Protein AF-A0A7S2PI61-F1 (afdb_monomer_lite)

Structure (mmCIF, N/CA/C/O backbone):
data_AF-A0A7S2PI61-F1
#
_entry.id   AF-A0A7S2PI61-F1
#
loop_
_atom_site.group_PDB
_atom_site.id
_atom_site.type_symbol
_atom_site.label_atom_id
_atom_site.label_alt_id
_atom_site.label_comp_id
_atom_site.label_asym_id
_atom_site.label_entity_id
_atom_site.label_seq_id
_atom_site.pdbx_PDB_ins_code
_atom_site.Cartn_x
_atom_site.Cartn_y
_atom_site.Cartn_z
_atom_site.occupancy
_atom_site.B_iso_or_equiv
_atom_site.auth_seq_id
_atom_site.auth_comp_id
_atom_site.auth_asym_id
_atom_site.auth_atom_id
_atom_site.pdbx_PDB_model_num
ATOM 1 N N . MET A 1 1 ? -7.610 -1.926 -25.082 1.00 48.72 1 MET A N 1
ATOM 2 C CA . MET A 1 1 ? -6.868 -2.824 -24.173 1.00 48.72 1 MET A CA 1
ATOM 3 C C . MET A 1 1 ? -7.605 -2.770 -22.851 1.00 48.72 1 MET A C 1
ATOM 5 O O . MET A 1 1 ? -7.689 -1.682 -22.298 1.00 48.72 1 MET A O 1
ATOM 9 N N . LEU A 1 2 ? -8.251 -3.859 -22.432 1.00 56.34 2 LEU A N 1
ATOM 10 C CA . LEU A 1 2 ? -8.888 -3.899 -21.113 1.00 56.34 2 LEU A CA 1
ATOM 11 C C . LEU A 1 2 ? -7.799 -3.910 -20.030 1.00 56.34 2 LEU A C 1
ATOM 13 O O . LEU A 1 2 ? -6.744 -4.512 -20.266 1.00 56.34 2 LEU A O 1
ATOM 17 N N . PRO A 1 3 ? -8.018 -3.235 -18.890 1.00 67.94 3 PRO A N 1
ATOM 18 C CA . PRO A 1 3 ? -7.095 -3.302 -17.770 1.00 67.94 3 PRO A CA 1
ATOM 19 C C . PRO A 1 3 ? -6.968 -4.755 -17.274 1.00 67.94 3 PRO A C 1
ATOM 21 O O . PRO A 1 3 ? -7.904 -5.547 -17.405 1.00 67.94 3 PRO A O 1
ATOM 24 N N . PRO A 1 4 ? -5.791 -5.150 -16.767 1.00 75.44 4 PRO A N 1
ATOM 25 C CA . PRO A 1 4 ? -5.582 -6.496 -16.255 1.00 75.44 4 PRO A CA 1
ATOM 26 C C . PRO A 1 4 ? -6.389 -6.720 -14.967 1.00 75.44 4 PRO A C 1
ATOM 28 O O . PRO A 1 4 ? -6.463 -5.835 -14.126 1.00 75.44 4 PRO A O 1
ATOM 31 N N . GLN A 1 5 ? -6.928 -7.929 -14.785 1.00 76.50 5 GLN A N 1
ATOM 32 C CA . GLN A 1 5 ? -7.888 -8.276 -13.716 1.00 76.50 5 GLN A CA 1
ATOM 33 C C . GLN A 1 5 ? -7.427 -7.938 -12.287 1.00 76.50 5 GLN A C 1
ATOM 35 O O . GLN A 1 5 ? -8.240 -7.664 -11.413 1.00 76.50 5 GLN A O 1
ATOM 40 N N . TRP A 1 6 ? -6.116 -7.926 -12.031 1.00 82.44 6 TRP A N 1
ATOM 41 C CA . TRP A 1 6 ? -5.585 -7.547 -10.721 1.00 82.44 6 TRP A CA 1
ATOM 42 C C . TRP A 1 6 ? -5.811 -6.056 -10.399 1.00 82.44 6 TRP A C 1
ATOM 44 O O . TRP A 1 6 ? -5.854 -5.701 -9.223 1.00 82.44 6 TRP A O 1
ATOM 54 N N . VAL A 1 7 ? -5.937 -5.191 -11.415 1.00 85.44 7 VAL A N 1
ATOM 55 C CA . VAL A 1 7 ? -6.225 -3.755 -11.252 1.00 85.44 7 VAL A CA 1
ATOM 56 C C . VAL A 1 7 ? -7.635 -3.574 -10.713 1.00 85.44 7 VAL A C 1
ATOM 58 O O . VAL A 1 7 ? -7.810 -2.818 -9.765 1.00 85.44 7 VAL A O 1
ATOM 61 N N . ASP A 1 8 ? -8.599 -4.342 -11.222 1.00 87.12 8 ASP A N 1
ATOM 62 C CA . ASP A 1 8 ? -9.977 -4.315 -10.728 1.00 87.12 8 ASP A CA 1
ATOM 63 C C . ASP A 1 8 ? -10.033 -4.727 -9.245 1.00 87.12 8 ASP A C 1
ATOM 65 O O . ASP A 1 8 ? -10.643 -4.040 -8.427 1.00 87.12 8 ASP A O 1
ATOM 69 N N . CYS A 1 9 ? -9.307 -5.784 -8.856 1.00 86.25 9 CYS A N 1
ATOM 70 C CA . CYS A 1 9 ? -9.174 -6.182 -7.447 1.00 86.25 9 CYS A CA 1
ATOM 71 C C . CYS A 1 9 ? -8.483 -5.108 -6.589 1.00 86.25 9 CYS A C 1
ATOM 73 O O . CYS A 1 9 ? -8.835 -4.914 -5.425 1.00 86.25 9 CYS A O 1
ATOM 75 N N . ALA A 1 10 ? -7.484 -4.411 -7.140 1.00 87.81 10 ALA A N 1
ATOM 76 C CA . ALA A 1 10 ? -6.794 -3.333 -6.441 1.00 87.81 10 ALA A CA 1
ATOM 77 C C . ALA A 1 10 ? -7.699 -2.108 -6.241 1.00 87.81 10 ALA A C 1
ATOM 79 O O . ALA A 1 10 ? -7.620 -1.464 -5.196 1.00 87.81 10 ALA A O 1
ATOM 80 N N . ASP A 1 11 ? -8.558 -1.789 -7.207 1.00 90.62 11 ASP A N 1
ATOM 81 C CA . ASP A 1 11 ? -9.522 -0.696 -7.095 1.00 90.62 11 ASP A CA 1
ATOM 82 C C . ASP A 1 11 ? -10.658 -1.040 -6.122 1.00 90.62 11 ASP A C 1
ATOM 84 O O . ASP A 1 11 ? -10.978 -0.213 -5.268 1.00 90.62 11 ASP A O 1
ATOM 88 N N . GLN A 1 12 ? -11.150 -2.284 -6.124 1.00 91.62 12 GLN A N 1
ATOM 89 C CA . GLN A 1 12 ? -12.066 -2.786 -5.089 1.00 91.62 12 GLN A CA 1
ATOM 90 C C . GLN A 1 12 ? -11.447 -2.693 -3.686 1.00 91.62 12 GLN A C 1
ATOM 92 O O . GLN A 1 12 ? -12.082 -2.217 -2.749 1.00 91.62 12 GLN A O 1
ATOM 97 N N . ALA A 1 13 ? -10.176 -3.074 -3.524 1.00 91.19 13 ALA A N 1
ATOM 98 C CA . ALA A 1 13 ? -9.485 -2.930 -2.243 1.00 91.19 13 ALA A CA 1
ATOM 99 C C . ALA A 1 13 ? -9.393 -1.459 -1.790 1.00 91.19 13 ALA A C 1
ATOM 101 O O . ALA A 1 13 ? -9.557 -1.173 -0.606 1.00 91.19 13 ALA A O 1
ATOM 102 N N . LYS A 1 14 ? -9.172 -0.504 -2.706 1.00 92.94 14 LYS A N 1
ATOM 103 C CA . LYS A 1 1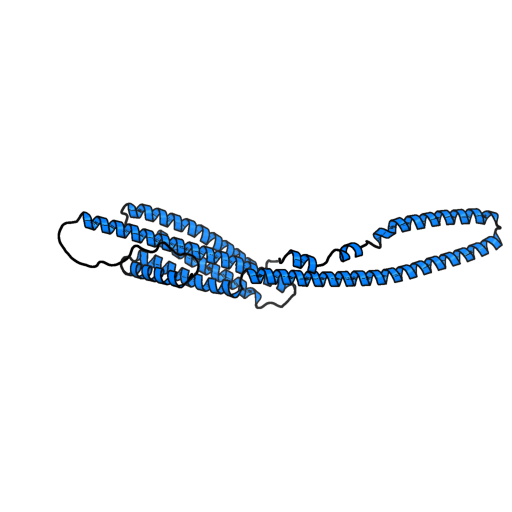4 ? -9.189 0.935 -2.370 1.00 92.94 14 LYS A CA 1
ATOM 104 C C . LYS A 1 14 ? -10.569 1.408 -1.924 1.00 92.94 14 LYS A C 1
ATOM 106 O O . LYS A 1 14 ? -10.646 2.243 -1.022 1.00 92.94 14 LYS A O 1
ATOM 111 N N . GLU A 1 15 ? -11.628 0.904 -2.548 1.00 95.00 15 GLU A N 1
ATOM 112 C CA . GLU A 1 15 ? -13.006 1.195 -2.155 1.00 95.00 15 GLU A CA 1
ATOM 113 C C . GLU A 1 15 ? -13.279 0.677 -0.737 1.00 95.00 15 GLU A C 1
ATOM 115 O O . GLU A 1 15 ? -13.626 1.467 0.138 1.00 95.00 15 GLU A O 1
ATOM 120 N N . HIS A 1 16 ? -12.934 -0.581 -0.447 1.00 93.69 16 HIS A N 1
ATOM 121 C CA . HIS A 1 16 ? -13.046 -1.136 0.905 1.00 93.69 16 HIS A CA 1
ATOM 122 C C . HIS A 1 16 ? -12.230 -0.353 1.947 1.00 93.69 16 HIS A C 1
ATOM 124 O O . HIS A 1 16 ? -12.721 -0.100 3.045 1.00 93.69 16 HIS A O 1
ATOM 130 N N . LEU A 1 17 ? -11.007 0.087 1.621 1.00 93.75 17 LEU A N 1
ATOM 131 C CA . LEU A 1 17 ? -10.201 0.941 2.509 1.00 93.75 17 LEU A CA 1
ATOM 132 C C . LEU A 1 17 ? -10.882 2.280 2.816 1.00 93.75 17 LEU A C 1
ATOM 134 O O . LEU A 1 17 ? -10.741 2.809 3.923 1.00 93.75 17 LEU A O 1
ATOM 138 N N . LYS A 1 18 ? -11.588 2.854 1.838 1.00 95.50 18 LYS A N 1
ATOM 139 C CA . LYS A 1 18 ? -12.368 4.076 2.035 1.00 95.50 18 LYS A CA 1
ATOM 140 C C . LYS A 1 18 ? -13.556 3.805 2.956 1.00 95.50 18 LYS A C 1
ATOM 142 O O . LYS A 1 18 ? -13.713 4.532 3.932 1.00 95.50 18 LYS A O 1
ATOM 147 N N . ASP A 1 19 ? -14.295 2.727 2.720 1.00 95.38 19 ASP A N 1
ATOM 148 C CA . ASP A 1 19 ? -15.434 2.345 3.558 1.00 95.38 19 ASP A CA 1
ATOM 149 C C . ASP A 1 19 ? -15.014 2.069 5.007 1.00 95.38 19 ASP A C 1
ATOM 151 O O . ASP A 1 19 ? -15.666 2.536 5.936 1.00 95.38 19 ASP A O 1
ATOM 155 N N . ILE A 1 20 ? -13.886 1.379 5.227 1.00 94.62 20 ILE A N 1
ATOM 156 C CA . ILE A 1 20 ? -13.332 1.142 6.572 1.00 94.62 20 ILE A CA 1
ATOM 157 C C . ILE A 1 20 ? -13.027 2.474 7.266 1.00 94.62 20 ILE A C 1
ATOM 159 O O . ILE A 1 20 ? -13.315 2.633 8.452 1.00 94.62 20 ILE A O 1
ATOM 163 N N . ARG A 1 21 ? -12.460 3.450 6.545 1.00 95.44 21 ARG A N 1
ATOM 164 C CA . ARG A 1 21 ? -12.183 4.785 7.096 1.00 95.44 21 ARG A CA 1
ATOM 165 C C . ARG A 1 21 ? -13.474 5.505 7.490 1.00 95.44 21 ARG A C 1
ATOM 167 O O . ARG A 1 21 ? -13.523 6.111 8.561 1.00 95.44 21 ARG A O 1
ATOM 174 N N . ASP A 1 22 ? -14.504 5.419 6.656 1.00 95.69 22 ASP A N 1
ATOM 175 C CA . ASP A 1 22 ? -15.798 6.048 6.918 1.00 95.69 22 ASP A CA 1
ATOM 176 C C . ASP A 1 22 ? -16.518 5.370 8.098 1.00 95.69 22 ASP A C 1
ATOM 178 O O . ASP A 1 22 ? -17.039 6.059 8.979 1.00 95.69 22 ASP A O 1
ATOM 182 N N . LEU A 1 23 ? -16.467 4.038 8.188 1.00 94.25 23 LEU A N 1
ATOM 183 C CA . LEU A 1 23 ? -16.981 3.268 9.325 1.00 94.25 23 LEU A CA 1
ATOM 184 C C . LEU A 1 23 ? -16.219 3.572 10.621 1.00 94.25 23 LEU A C 1
ATOM 186 O O . LEU A 1 23 ? -16.846 3.719 11.665 1.00 94.25 23 LEU A O 1
ATOM 190 N N . LEU A 1 24 ? -14.896 3.756 10.581 1.00 93.75 24 LEU A N 1
ATOM 191 C CA . LEU A 1 24 ? -14.107 4.168 11.752 1.00 93.75 24 LEU A CA 1
ATOM 192 C C . LEU A 1 24 ? -14.509 5.551 12.273 1.00 93.75 24 LEU A C 1
ATOM 194 O O . LEU A 1 24 ? -14.594 5.776 13.485 1.00 93.75 24 LEU A O 1
ATOM 198 N N . ALA A 1 25 ? -14.793 6.484 11.365 1.00 94.25 25 ALA A N 1
ATOM 199 C CA . ALA A 1 25 ? -15.309 7.797 11.732 1.00 94.25 25 ALA A CA 1
ATOM 200 C C . ALA A 1 25 ? -16.725 7.716 12.333 1.00 94.25 25 ALA A C 1
ATOM 202 O O . ALA A 1 25 ? -17.091 8.551 13.162 1.00 94.25 25 ALA A O 1
ATOM 203 N N . GLN A 1 26 ? -17.532 6.729 11.936 1.00 93.44 26 GLN A N 1
ATOM 204 C CA . GLN A 1 26 ? -18.843 6.471 12.539 1.00 93.44 26 GLN A CA 1
ATOM 205 C C . GLN A 1 26 ? -18.711 5.794 13.908 1.00 93.44 26 GLN A C 1
ATOM 207 O O . GLN A 1 26 ? -19.364 6.230 14.855 1.00 93.44 26 GLN A O 1
ATOM 212 N N . LEU A 1 27 ? -17.814 4.811 14.041 1.00 91.06 27 LEU A N 1
ATOM 213 C CA . LEU A 1 27 ? -17.533 4.099 15.288 1.00 91.06 27 LEU A CA 1
ATOM 214 C C . LEU A 1 27 ? -17.103 5.069 16.389 1.00 91.06 27 LEU A C 1
ATOM 216 O O . LEU A 1 27 ? -17.689 5.074 17.466 1.00 91.06 27 LEU A O 1
ATOM 220 N N . THR A 1 28 ? -16.132 5.936 16.100 1.00 91.25 28 THR A N 1
ATOM 221 C CA . THR A 1 28 ? -15.636 6.937 17.062 1.00 91.25 28 THR A CA 1
ATOM 222 C C . THR A 1 28 ? -16.744 7.889 17.525 1.00 91.25 28 THR A C 1
ATOM 224 O O . THR A 1 28 ? -16.862 8.171 18.718 1.00 91.25 28 THR A O 1
ATOM 227 N N . LYS A 1 29 ? -17.621 8.337 16.614 1.00 91.31 29 LYS A N 1
ATOM 228 C CA . LYS A 1 29 ? -18.787 9.173 16.957 1.00 91.31 29 LYS A CA 1
ATOM 229 C C . LYS A 1 29 ? -19.814 8.424 17.808 1.00 91.31 29 LYS A C 1
ATOM 231 O O . LYS A 1 29 ? -20.351 9.007 18.751 1.00 91.31 29 LYS A O 1
ATOM 236 N N . ALA A 1 30 ? -20.099 7.164 17.481 1.00 88.12 30 ALA A N 1
ATOM 237 C CA . ALA A 1 30 ? -21.023 6.323 18.238 1.00 88.12 30 ALA A CA 1
ATOM 238 C C . ALA A 1 30 ? -20.486 6.056 19.655 1.00 88.12 30 ALA A C 1
ATOM 240 O O . ALA A 1 30 ? -21.203 6.278 20.631 1.00 88.12 30 ALA A O 1
ATOM 241 N N . GLN A 1 31 ? -19.201 5.707 19.774 1.00 88.56 31 GLN A N 1
ATOM 242 C CA . GLN A 1 31 ? -18.493 5.521 21.044 1.00 88.56 31 GLN A CA 1
ATOM 243 C C . GLN A 1 31 ? -18.538 6.786 21.911 1.00 88.56 31 GLN A C 1
ATOM 245 O O . GLN A 1 31 ? -18.952 6.719 23.064 1.00 88.56 31 GLN A O 1
ATOM 250 N N . GLN A 1 32 ? -18.207 7.961 21.362 1.00 87.75 32 GLN A N 1
ATOM 251 C CA . GLN A 1 32 ? -18.281 9.229 22.103 1.00 87.75 32 GLN A CA 1
ATOM 252 C C . GLN A 1 32 ? -19.701 9.551 22.578 1.00 87.75 32 GLN A C 1
ATOM 254 O O . GLN A 1 32 ? -19.904 9.912 23.736 1.00 87.75 32 GLN A O 1
ATOM 259 N N . ARG A 1 33 ? -20.703 9.391 21.705 1.00 86.19 33 ARG A N 1
ATOM 260 C CA . ARG A 1 33 ? -22.111 9.612 22.064 1.00 86.19 33 ARG A CA 1
ATOM 261 C C . ARG A 1 33 ? -22.550 8.686 23.200 1.00 86.19 33 ARG A C 1
ATOM 263 O O . ARG A 1 33 ? -23.295 9.115 24.080 1.00 86.19 33 ARG A O 1
ATOM 270 N N . ARG A 1 34 ? -22.080 7.438 23.191 1.00 78.69 34 ARG A N 1
ATOM 271 C CA . ARG A 1 34 ? -22.353 6.450 24.238 1.00 78.69 34 ARG A CA 1
ATOM 272 C C . ARG A 1 34 ? -21.662 6.791 25.547 1.00 78.69 34 ARG A C 1
ATOM 274 O O . ARG A 1 34 ? -22.343 6.809 26.563 1.00 78.69 34 ARG A O 1
ATOM 281 N N . LEU A 1 35 ? -20.384 7.165 25.525 1.00 82.75 35 LEU A N 1
ATOM 282 C CA . LEU A 1 35 ? -19.661 7.607 26.723 1.00 82.75 35 LEU A CA 1
ATOM 283 C C . LEU A 1 35 ? -20.333 8.812 27.400 1.00 82.75 35 LEU A C 1
ATOM 285 O O . LEU A 1 35 ? -20.358 8.884 28.625 1.00 82.75 35 LEU A O 1
ATOM 289 N N . LEU A 1 36 ? -20.916 9.736 26.626 1.00 81.75 36 LEU A N 1
ATOM 290 C CA . LEU A 1 36 ? -21.676 10.870 27.170 1.00 81.75 36 LEU A CA 1
ATOM 291 C C . LEU A 1 36 ? -23.025 10.450 27.777 1.00 81.75 36 LEU A C 1
ATOM 293 O O . LEU A 1 36 ? -23.460 11.030 28.768 1.00 81.75 36 LEU A O 1
ATOM 297 N N . ARG A 1 37 ? -23.698 9.450 27.193 1.00 74.62 37 ARG A N 1
ATOM 298 C CA . ARG A 1 37 ? -24.990 8.941 27.683 1.00 74.62 37 ARG A CA 1
ATOM 299 C C . ARG A 1 37 ? -24.841 7.989 28.875 1.00 74.62 37 ARG A C 1
ATOM 301 O O . ARG A 1 37 ? -25.702 8.000 29.750 1.00 74.62 37 ARG A O 1
ATOM 308 N N . GLY A 1 38 ? -23.764 7.207 28.927 1.00 66.06 38 GLY A N 1
ATOM 309 C CA . GLY A 1 38 ? -23.418 6.343 30.059 1.00 66.06 38 GLY A CA 1
ATOM 310 C C . GLY A 1 38 ? -23.201 7.150 31.339 1.00 66.06 38 GLY A C 1
ATOM 311 O O . GLY A 1 38 ? -23.735 6.794 32.385 1.00 66.06 38 GLY A O 1
ATOM 312 N N . ALA A 1 39 ? -22.568 8.323 31.229 1.00 61.25 39 ALA A N 1
ATOM 313 C CA . ALA A 1 39 ? -22.461 9.287 32.326 1.00 61.25 39 ALA A CA 1
ATOM 314 C C . ALA A 1 39 ? -23.821 9.831 32.820 1.00 61.25 39 ALA A C 1
ATOM 316 O O . ALA A 1 39 ? -23.912 10.324 33.939 1.00 61.25 39 ALA A O 1
ATOM 317 N N . ALA A 1 40 ? -24.881 9.738 32.008 1.00 57.97 40 ALA A N 1
ATOM 318 C CA . ALA A 1 40 ? -26.234 10.187 32.340 1.00 57.97 40 ALA A CA 1
ATOM 319 C C . ALA A 1 40 ? -27.158 9.054 32.848 1.00 57.97 40 ALA A C 1
ATOM 321 O O . ALA A 1 40 ? -28.368 9.255 32.940 1.00 57.97 40 ALA A O 1
ATOM 322 N N . GLY A 1 41 ? -26.614 7.868 33.159 1.00 55.47 41 GLY A N 1
ATOM 323 C CA . GLY A 1 41 ? -27.349 6.765 33.800 1.00 55.47 41 GLY A CA 1
ATOM 324 C C . GLY A 1 41 ? -28.174 5.875 32.860 1.00 55.47 41 GLY A C 1
ATOM 325 O O . GLY A 1 41 ? -29.047 5.142 33.316 1.00 55.47 41 GLY A O 1
ATOM 326 N N . GLY A 1 42 ? -27.941 5.932 31.544 1.00 55.84 42 GLY A N 1
ATOM 327 C CA . GLY A 1 42 ? -28.654 5.096 30.573 1.00 55.84 42 GLY A CA 1
ATOM 328 C C . GLY A 1 42 ? -27.951 3.767 30.280 1.00 55.84 42 GLY A C 1
ATOM 329 O O . GLY A 1 42 ? -27.058 3.746 29.438 1.00 55.84 42 GLY A O 1
ATOM 330 N N . ASP A 1 43 ? -28.418 2.670 30.880 1.00 56.56 43 ASP A N 1
ATOM 331 C CA . ASP A 1 43 ? -27.956 1.279 30.666 1.00 56.56 43 ASP A CA 1
ATOM 332 C C . ASP A 1 43 ? -28.545 0.664 29.372 1.00 56.56 43 ASP A C 1
ATOM 334 O O . ASP A 1 43 ? -29.173 -0.391 29.371 1.00 56.56 43 ASP A O 1
ATOM 338 N N . ALA A 1 44 ? -28.473 1.397 28.255 1.00 60.44 44 ALA A N 1
ATOM 339 C CA . ALA A 1 44 ? -28.988 0.922 26.968 1.00 60.44 44 ALA A CA 1
ATOM 340 C C . ALA A 1 44 ? -27.903 0.142 26.211 1.00 60.44 44 ALA A C 1
ATOM 342 O O . ALA A 1 44 ? -26.786 0.652 26.123 1.00 60.44 44 ALA A O 1
ATOM 343 N N . PRO A 1 45 ? -28.240 -0.972 25.537 1.00 62.53 45 PRO A N 1
ATOM 344 C CA . PRO A 1 45 ? -27.243 -1.884 24.993 1.00 62.53 45 PRO A CA 1
ATOM 345 C C . PRO A 1 45 ? -26.380 -1.256 23.894 1.00 62.53 45 PRO A C 1
ATOM 347 O O . PRO A 1 45 ? -26.872 -0.454 23.079 1.00 62.53 45 PRO A O 1
ATOM 350 N N . ASP A 1 46 ? -25.111 -1.653 23.839 1.00 71.94 46 ASP A N 1
ATOM 351 C CA . ASP A 1 46 ? -24.080 -1.219 22.881 1.00 71.94 46 ASP A CA 1
ATOM 352 C C . ASP A 1 46 ? -24.269 -1.745 21.439 1.00 71.94 46 ASP A C 1
ATOM 354 O O . ASP A 1 46 ? -23.350 -1.696 20.621 1.00 71.94 46 ASP A O 1
ATOM 358 N N . GLN A 1 47 ? -25.488 -2.152 21.066 1.00 78.62 47 GLN A N 1
ATOM 359 C CA . GLN A 1 47 ? -25.820 -2.736 19.754 1.00 78.62 47 GLN A CA 1
ATOM 360 C C . GLN A 1 47 ? -25.335 -1.913 18.547 1.00 78.62 47 GLN A C 1
ATOM 362 O O . GLN A 1 47 ? -24.954 -2.476 17.528 1.00 78.62 47 GLN A O 1
ATOM 367 N N . GLU A 1 48 ? -25.338 -0.579 18.636 1.00 83.94 48 GLU A N 1
ATOM 368 C CA . GLU A 1 48 ? -24.855 0.290 17.549 1.00 83.94 48 GLU A CA 1
ATOM 369 C C . GLU A 1 48 ? -23.325 0.218 17.392 1.00 83.94 48 GLU A C 1
ATOM 371 O O . GLU A 1 48 ? -22.816 0.129 16.275 1.00 83.94 48 GLU A O 1
ATOM 376 N N . VAL A 1 49 ? -22.587 0.227 18.507 1.00 85.19 49 VAL A N 1
ATOM 377 C CA . VAL A 1 49 ? -21.118 0.128 18.513 1.00 85.19 49 VAL A CA 1
ATOM 378 C C . VAL A 1 49 ? -20.690 -1.271 18.075 1.00 85.19 49 VAL A C 1
ATOM 380 O O . VAL A 1 49 ? -19.739 -1.405 17.299 1.00 85.19 49 VAL A O 1
ATOM 383 N N . GLU A 1 50 ? -21.420 -2.298 18.511 1.00 84.88 50 GLU A N 1
ATOM 384 C CA . GLU A 1 50 ? -21.224 -3.685 18.092 1.00 84.88 50 GLU A CA 1
ATOM 385 C C . GLU A 1 50 ? -21.463 -3.853 16.585 1.00 84.88 50 GLU A C 1
ATOM 387 O O . GLU A 1 50 ? -20.592 -4.365 15.882 1.00 84.88 50 GLU A O 1
ATOM 392 N N . ALA A 1 51 ? -22.588 -3.355 16.061 1.00 88.62 51 ALA A N 1
ATOM 393 C CA . ALA A 1 51 ? -22.926 -3.472 14.644 1.00 88.62 51 ALA A CA 1
ATOM 394 C C . ALA A 1 51 ? -21.876 -2.807 13.739 1.00 88.62 51 ALA A C 1
ATOM 396 O O . ALA A 1 51 ? -21.455 -3.397 12.740 1.00 88.62 51 ALA A O 1
ATOM 397 N N . ILE A 1 52 ? -21.407 -1.605 14.098 1.00 90.25 52 ILE A N 1
ATOM 398 C CA . ILE A 1 52 ? -20.355 -0.911 13.340 1.00 90.25 52 ILE A CA 1
ATOM 399 C C . ILE A 1 52 ? -19.021 -1.664 13.455 1.00 90.25 52 ILE A C 1
ATOM 401 O O . ILE A 1 52 ? -18.312 -1.806 12.459 1.00 90.25 52 ILE A O 1
ATOM 405 N N . SER A 1 53 ? -18.683 -2.185 14.637 1.00 88.94 53 SER A N 1
ATOM 406 C CA . SER A 1 53 ? -17.454 -2.965 14.849 1.00 88.94 53 SER A CA 1
ATOM 407 C C . SER A 1 53 ? -17.440 -4.255 14.020 1.00 88.94 53 SER A C 1
ATOM 409 O O . SER A 1 53 ? -16.455 -4.537 13.336 1.00 88.94 53 SER A O 1
ATOM 411 N N . ALA A 1 54 ? -18.552 -4.993 13.991 1.00 89.19 54 ALA A N 1
ATOM 412 C CA . ALA A 1 54 ? -18.707 -6.192 13.170 1.00 89.19 54 ALA A CA 1
ATOM 413 C C . ALA A 1 54 ? -18.634 -5.878 11.663 1.00 89.19 54 ALA A C 1
ATOM 415 O O . ALA A 1 54 ? -18.013 -6.622 10.893 1.00 89.19 54 ALA A O 1
ATOM 416 N N . ALA A 1 55 ? -19.211 -4.749 11.235 1.00 91.81 55 ALA A N 1
ATOM 417 C CA . ALA A 1 55 ? -19.101 -4.274 9.857 1.00 91.81 55 ALA A CA 1
ATOM 418 C C . ALA A 1 55 ? -17.644 -3.952 9.478 1.00 91.81 55 ALA A C 1
ATOM 420 O O . ALA A 1 55 ? -17.192 -4.354 8.405 1.00 91.81 55 ALA A O 1
ATOM 421 N N . ILE A 1 56 ? -16.884 -3.301 10.369 1.00 91.75 56 ILE A N 1
ATOM 422 C CA . ILE A 1 56 ? -15.452 -3.029 10.168 1.00 91.75 56 ILE A CA 1
ATOM 423 C C . ILE A 1 56 ? -14.668 -4.337 10.019 1.00 91.75 56 ILE A C 1
ATOM 425 O O . ILE A 1 56 ? -13.906 -4.466 9.060 1.00 91.75 56 ILE A O 1
ATOM 429 N N . ASN A 1 57 ? -14.873 -5.323 10.900 1.00 90.19 57 ASN A N 1
ATOM 430 C CA . ASN A 1 57 ? -14.178 -6.615 10.814 1.00 90.19 57 ASN A CA 1
ATOM 431 C C . ASN A 1 57 ? -14.464 -7.322 9.486 1.00 90.19 57 ASN A C 1
ATOM 433 O O . ASN A 1 57 ? -13.542 -7.796 8.820 1.00 90.19 57 ASN A O 1
ATOM 437 N N . THR A 1 58 ? -15.729 -7.328 9.062 1.00 92.19 58 THR A N 1
ATOM 438 C CA . THR A 1 58 ? -16.141 -7.915 7.781 1.00 92.19 58 THR A CA 1
ATOM 439 C C . THR A 1 58 ? -15.455 -7.211 6.608 1.00 92.19 58 THR A C 1
ATOM 441 O O . THR A 1 58 ? -14.866 -7.872 5.752 1.00 92.19 58 THR A O 1
ATOM 444 N N . GLN A 1 59 ? -15.449 -5.876 6.597 1.00 92.94 59 GLN A N 1
ATOM 445 C CA . GLN A 1 59 ? -14.843 -5.095 5.517 1.00 92.94 59 GLN A CA 1
ATOM 446 C C . GLN A 1 59 ? -13.319 -5.257 5.467 1.00 92.94 59 GLN A C 1
ATOM 448 O O . GLN A 1 59 ? -12.741 -5.343 4.382 1.00 92.94 59 GLN A O 1
ATOM 453 N N . ILE A 1 60 ? -12.661 -5.365 6.625 1.00 90.44 60 ILE A N 1
ATOM 454 C CA . ILE A 1 60 ? -11.228 -5.659 6.712 1.00 90.44 60 ILE A CA 1
ATOM 455 C C . ILE A 1 60 ? -10.930 -7.035 6.099 1.00 90.44 60 ILE A C 1
ATOM 457 O O . ILE A 1 60 ? -9.999 -7.133 5.300 1.00 90.44 60 ILE A O 1
ATOM 461 N N . ARG A 1 61 ? -11.723 -8.073 6.404 1.00 91.19 61 ARG A N 1
ATOM 462 C CA . ARG A 1 61 ? -11.541 -9.421 5.828 1.00 91.19 61 ARG A CA 1
ATOM 463 C C . ARG A 1 61 ? -11.737 -9.447 4.314 1.00 91.19 61 ARG A C 1
ATOM 465 O O . ARG A 1 61 ? -10.951 -10.071 3.605 1.00 91.19 61 ARG A O 1
ATOM 472 N N . VAL A 1 62 ? -12.754 -8.758 3.800 1.00 91.94 62 VAL A N 1
ATOM 473 C CA . VAL A 1 62 ? -12.980 -8.656 2.347 1.00 91.94 62 VAL A CA 1
ATOM 474 C C . VAL A 1 62 ? -11.818 -7.914 1.678 1.00 91.94 62 VAL A C 1
ATOM 476 O O . VAL A 1 62 ? -11.272 -8.385 0.681 1.00 91.94 62 VAL A O 1
ATOM 479 N N . CYS A 1 63 ? -11.365 -6.802 2.265 1.00 91.19 63 CYS A N 1
ATOM 480 C CA . CYS A 1 63 ? -10.209 -6.064 1.762 1.00 91.19 63 CYS A CA 1
ATOM 481 C C . CYS A 1 63 ? -8.936 -6.926 1.752 1.00 91.19 63 CYS A C 1
ATOM 483 O O . CYS A 1 63 ? -8.175 -6.896 0.784 1.00 91.19 63 CYS A O 1
ATOM 485 N N . GLU A 1 64 ? -8.705 -7.706 2.807 1.00 88.50 64 GLU A N 1
ATOM 486 C CA . GLU A 1 64 ? -7.588 -8.644 2.911 1.00 88.50 64 GLU A CA 1
ATOM 487 C C . GLU A 1 64 ? -7.627 -9.693 1.787 1.00 88.50 64 GLU A C 1
ATOM 489 O O . GLU A 1 64 ? -6.617 -9.914 1.112 1.00 88.50 64 GLU A O 1
ATOM 494 N N . GLN A 1 65 ? -8.796 -10.286 1.525 1.00 88.50 65 GLN A N 1
ATOM 495 C CA . GLN A 1 65 ? -8.986 -11.246 0.435 1.00 88.50 65 GLN A CA 1
ATOM 496 C C . GLN A 1 65 ? -8.688 -10.625 -0.933 1.00 88.50 65 GLN A C 1
ATOM 498 O O . GLN A 1 65 ? -7.969 -11.233 -1.729 1.00 88.50 65 GLN A O 1
ATOM 503 N N . CYS A 1 66 ? -9.158 -9.403 -1.199 1.00 86.94 66 CYS A N 1
ATOM 504 C CA . CYS A 1 66 ? -8.851 -8.685 -2.439 1.00 86.94 66 CYS A CA 1
ATOM 505 C C . CYS A 1 66 ? -7.337 -8.451 -2.596 1.00 86.94 66 CYS A C 1
ATOM 507 O O . CYS A 1 66 ? -6.775 -8.703 -3.664 1.00 86.94 66 CYS A O 1
ATOM 509 N N . ILE A 1 67 ? -6.640 -8.049 -1.526 1.00 85.94 67 ILE A N 1
ATOM 510 C CA . ILE A 1 67 ? -5.180 -7.854 -1.542 1.00 85.94 67 ILE 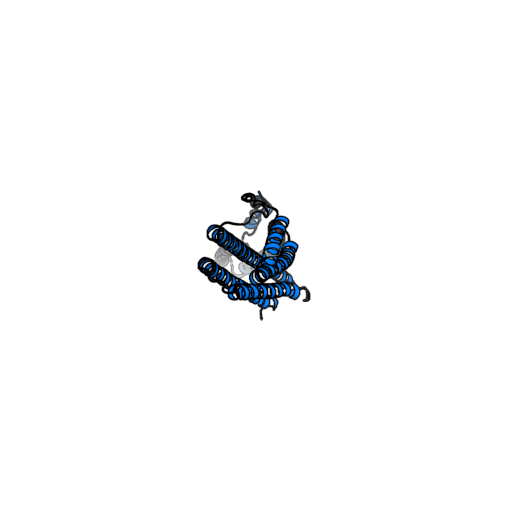A CA 1
ATOM 511 C C . ILE A 1 67 ? -4.446 -9.189 -1.774 1.00 85.94 67 ILE A C 1
ATOM 513 O O . ILE A 1 67 ? -3.469 -9.236 -2.528 1.00 85.94 67 ILE A O 1
ATOM 517 N N . HIS A 1 68 ? -4.925 -10.291 -1.191 1.00 83.88 68 HIS A N 1
ATOM 518 C CA . HIS A 1 68 ? -4.395 -11.630 -1.456 1.00 83.88 68 HIS A CA 1
ATOM 519 C C . HIS A 1 68 ? -4.601 -12.062 -2.911 1.00 83.88 68 HIS A C 1
ATOM 521 O O . HIS A 1 68 ? -3.685 -12.611 -3.530 1.00 83.88 68 HIS A O 1
ATOM 527 N N . GLN A 1 69 ? -5.765 -11.779 -3.491 1.00 81.12 69 GLN A N 1
ATOM 528 C CA . GLN A 1 69 ? -6.057 -12.100 -4.884 1.00 81.12 69 GLN A CA 1
ATOM 529 C C . GLN A 1 69 ? -5.108 -11.365 -5.842 1.00 81.12 69 GLN A C 1
ATOM 531 O O . GLN A 1 69 ? -4.560 -11.998 -6.751 1.00 81.12 69 GLN A O 1
ATOM 536 N N . VAL A 1 70 ? -4.792 -10.088 -5.574 1.00 77.06 70 VAL A N 1
ATOM 537 C CA . VAL A 1 70 ? -3.787 -9.309 -6.330 1.00 77.06 70 VAL A CA 1
ATOM 538 C C . VAL A 1 70 ? -2.433 -10.031 -6.392 1.00 77.06 70 VAL A C 1
ATOM 540 O O . VAL A 1 70 ? -1.782 -9.999 -7.441 1.00 77.06 70 VAL A O 1
ATOM 543 N N . ARG A 1 71 ? -2.027 -10.751 -5.332 1.00 70.62 71 ARG A N 1
ATOM 544 C CA . ARG A 1 71 ? -0.807 -11.587 -5.314 1.00 70.62 71 ARG A CA 1
ATOM 545 C C . ARG A 1 71 ? -0.930 -12.798 -6.245 1.00 70.62 71 ARG A C 1
ATOM 547 O O . ARG A 1 71 ? -0.011 -13.071 -7.016 1.00 70.62 71 ARG A O 1
ATOM 554 N N . THR A 1 72 ? -2.060 -13.502 -6.200 1.00 69.75 72 THR A N 1
ATOM 555 C CA . THR A 1 72 ? -2.258 -14.783 -6.906 1.00 69.75 72 THR A CA 1
ATOM 556 C C . THR A 1 72 ? -2.433 -14.659 -8.422 1.00 69.75 72 THR A C 1
ATOM 558 O O . THR A 1 72 ? -1.946 -15.520 -9.152 1.00 69.75 72 THR A O 1
ATOM 561 N N . PHE A 1 73 ? -3.026 -13.566 -8.921 1.00 66.12 73 PHE A N 1
ATOM 562 C CA . PHE A 1 73 ? -3.327 -13.392 -10.352 1.00 66.12 73 PHE A CA 1
ATOM 563 C C . PHE A 1 73 ? -2.098 -13.357 -11.288 1.00 66.12 73 PHE A C 1
ATOM 565 O O . PHE A 1 73 ? -2.257 -13.453 -12.503 1.00 66.12 73 PHE A O 1
ATOM 572 N N . GLY A 1 74 ? -0.874 -13.242 -10.762 1.00 56.47 74 GLY A N 1
ATOM 573 C CA . GLY A 1 74 ? 0.359 -13.175 -11.561 1.00 56.47 74 GLY A CA 1
ATOM 574 C C . GLY A 1 74 ? 1.200 -14.444 -11.627 1.00 56.47 74 GLY A C 1
ATOM 575 O O . GLY A 1 74 ? 2.170 -14.468 -12.373 1.00 56.47 74 GLY A O 1
ATOM 576 N N . LEU A 1 75 ? 0.864 -15.493 -10.873 1.00 57.56 75 LEU A N 1
ATOM 577 C CA . LEU A 1 75 ? 1.716 -16.688 -10.768 1.00 57.56 75 LEU A CA 1
ATOM 578 C C . LEU A 1 75 ? 1.547 -17.684 -11.934 1.00 57.56 75 LEU A C 1
ATOM 580 O O . LEU A 1 75 ? 2.240 -18.695 -11.964 1.00 57.56 75 LEU A O 1
ATOM 584 N N . GLY A 1 76 ? 0.649 -17.416 -12.892 1.00 52.72 76 GLY A N 1
ATOM 585 C CA . GLY A 1 76 ? 0.251 -18.388 -13.921 1.00 52.72 76 GLY A CA 1
ATOM 586 C C . GLY A 1 76 ? 0.320 -17.935 -15.384 1.00 52.72 76 GLY A C 1
ATOM 587 O O . GLY A 1 76 ? -0.155 -18.678 -16.238 1.00 52.72 76 GLY A O 1
ATOM 588 N N . ARG A 1 77 ? 0.852 -16.747 -15.714 1.00 54.75 77 ARG A N 1
ATOM 589 C CA . ARG A 1 77 ? 0.829 -16.224 -17.098 1.00 54.75 77 ARG A 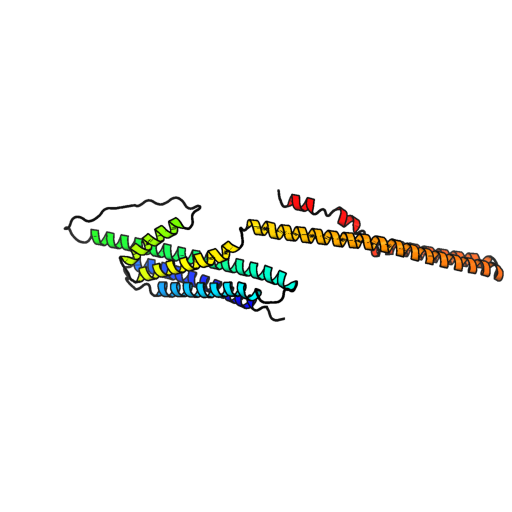CA 1
ATOM 590 C C . ARG A 1 77 ? 2.236 -15.981 -17.653 1.00 54.75 77 ARG A C 1
ATOM 592 O O . ARG A 1 77 ? 3.108 -15.490 -16.950 1.00 54.75 77 ARG A O 1
ATOM 599 N N . GLU A 1 78 ? 2.429 -16.381 -18.910 1.00 50.97 78 GLU A N 1
ATOM 600 C CA . GLU A 1 78 ? 3.701 -16.457 -19.640 1.00 50.97 78 GLU A CA 1
ATOM 601 C C . GLU A 1 78 ? 4.619 -15.232 -19.469 1.00 50.97 78 GLU A C 1
ATOM 603 O O . GLU A 1 78 ? 4.202 -14.078 -19.599 1.00 50.97 78 GLU A O 1
ATOM 608 N N . VAL A 1 79 ? 5.903 -15.511 -19.221 1.00 51.38 79 VAL A N 1
ATOM 609 C CA . VAL A 1 79 ? 6.971 -14.542 -18.934 1.00 51.38 79 VAL A CA 1
ATOM 610 C C . VAL A 1 79 ? 7.333 -13.737 -20.192 1.00 51.38 79 VAL A C 1
ATOM 612 O O . VAL A 1 79 ? 8.300 -14.023 -20.895 1.00 51.38 79 VAL A O 1
ATOM 615 N N . GLY A 1 80 ? 6.548 -12.703 -20.490 1.00 56.94 80 GLY A N 1
ATOM 616 C CA . GLY A 1 80 ? 6.910 -11.633 -21.424 1.00 56.94 80 GLY A CA 1
ATOM 617 C C . GLY A 1 80 ? 7.657 -10.493 -20.719 1.00 56.94 80 GLY A C 1
ATOM 618 O O . GLY A 1 80 ? 7.453 -10.236 -19.539 1.00 56.94 80 GLY A O 1
ATOM 619 N N . ARG A 1 81 ? 8.504 -9.735 -21.427 1.00 53.44 81 ARG A N 1
ATOM 620 C CA . ARG A 1 81 ? 9.272 -8.606 -20.848 1.00 53.44 81 ARG A CA 1
ATOM 621 C C . ARG A 1 81 ? 8.383 -7.469 -20.297 1.00 53.44 81 ARG A C 1
ATOM 623 O O . ARG A 1 81 ? 8.813 -6.758 -19.393 1.00 53.44 81 ARG A O 1
ATOM 630 N N . SER A 1 82 ? 7.151 -7.331 -20.800 1.00 55.25 82 SER A N 1
ATOM 631 C CA . SER A 1 82 ? 6.091 -6.472 -20.239 1.00 55.25 82 SER A CA 1
ATOM 632 C C . SER A 1 82 ? 5.579 -6.972 -18.881 1.00 55.25 82 SER A C 1
ATOM 634 O O . SER A 1 82 ? 5.287 -6.166 -18.004 1.00 55.25 82 SER A O 1
ATOM 636 N N . SER A 1 83 ? 5.584 -8.290 -18.661 1.00 62.44 83 SER A N 1
ATOM 637 C CA . SER A 1 83 ? 5.154 -8.928 -17.412 1.00 62.44 83 SER A CA 1
ATOM 638 C C . SER A 1 83 ? 6.033 -8.562 -16.216 1.00 62.44 83 SER A C 1
ATOM 640 O O . SER A 1 83 ? 5.551 -8.594 -15.092 1.00 62.44 83 SER A O 1
ATOM 642 N N . LEU A 1 84 ? 7.308 -8.210 -16.426 1.00 62.06 84 LEU A N 1
ATOM 643 C CA . LEU A 1 84 ? 8.220 -7.845 -15.333 1.00 62.06 84 LEU A CA 1
ATOM 644 C C . LEU A 1 84 ? 7.915 -6.459 -14.748 1.00 62.06 84 LEU A C 1
ATOM 646 O O . LEU A 1 84 ? 8.022 -6.267 -13.540 1.00 62.06 84 LEU A O 1
ATOM 650 N N . MET A 1 85 ? 7.543 -5.490 -15.594 1.00 62.06 85 MET A N 1
ATOM 651 C CA . MET A 1 85 ? 7.105 -4.168 -15.123 1.00 62.06 85 MET A CA 1
ATOM 652 C C . MET A 1 85 ? 5.727 -4.252 -14.465 1.00 62.06 85 MET A C 1
ATOM 654 O O . MET A 1 85 ? 5.510 -3.629 -13.427 1.00 62.06 85 MET A O 1
ATOM 658 N N . ASP A 1 86 ? 4.832 -5.068 -15.025 1.00 70.69 86 ASP A N 1
ATOM 659 C CA . ASP A 1 86 ? 3.513 -5.316 -14.442 1.00 70.69 86 ASP A CA 1
ATOM 660 C C . ASP A 1 86 ? 3.611 -6.032 -13.087 1.00 70.69 86 ASP A C 1
ATOM 662 O O . ASP A 1 86 ? 2.852 -5.711 -12.174 1.00 70.69 86 ASP A O 1
ATOM 666 N N . ASP A 1 87 ? 4.562 -6.954 -12.905 1.00 74.06 87 ASP A N 1
ATOM 667 C CA . ASP A 1 87 ? 4.776 -7.633 -11.622 1.00 74.06 87 ASP A CA 1
ATOM 668 C C . ASP A 1 87 ? 5.328 -6.683 -10.548 1.00 74.06 87 ASP A C 1
ATOM 670 O O . ASP A 1 87 ? 4.832 -6.651 -9.422 1.00 74.06 87 ASP A O 1
ATOM 674 N N . GLU A 1 88 ? 6.283 -5.823 -10.905 1.00 73.31 88 GLU A N 1
ATOM 675 C CA . GLU A 1 88 ? 6.815 -4.804 -9.996 1.00 73.31 88 GLU A CA 1
ATOM 676 C C . GLU A 1 88 ? 5.736 -3.792 -9.578 1.00 73.31 88 GLU A C 1
ATOM 678 O O . GLU A 1 88 ? 5.619 -3.441 -8.398 1.00 73.31 88 GLU A O 1
ATOM 683 N N . PHE A 1 89 ? 4.901 -3.352 -10.523 1.00 76.56 89 PHE A N 1
ATOM 684 C CA . PHE A 1 89 ? 3.789 -2.445 -10.249 1.00 76.56 89 PHE A CA 1
ATOM 685 C C . PHE A 1 89 ? 2.698 -3.105 -9.387 1.00 76.56 89 PHE A C 1
ATOM 687 O O . PHE A 1 89 ? 2.201 -2.482 -8.440 1.00 76.56 89 PHE A O 1
ATOM 694 N N . ARG A 1 90 ? 2.389 -4.384 -9.631 1.00 79.50 90 ARG A N 1
ATOM 695 C CA . ARG A 1 90 ? 1.487 -5.198 -8.797 1.00 79.50 90 ARG A CA 1
ATOM 696 C C . ARG A 1 90 ? 1.971 -5.311 -7.365 1.00 79.50 90 ARG A C 1
ATOM 698 O O . ARG A 1 90 ? 1.217 -5.000 -6.444 1.00 79.50 90 ARG A O 1
ATOM 705 N N . GLN A 1 91 ? 3.228 -5.703 -7.173 1.00 77.94 91 GLN A N 1
ATOM 706 C CA . GLN A 1 91 ? 3.808 -5.842 -5.841 1.00 77.94 91 GLN A CA 1
ATOM 707 C C . GLN A 1 91 ? 3.816 -4.502 -5.094 1.00 77.94 91 GLN A C 1
ATOM 709 O O . GLN A 1 91 ? 3.460 -4.447 -3.919 1.00 77.94 91 GLN A O 1
ATOM 714 N N . ASN A 1 92 ? 4.158 -3.399 -5.768 1.00 79.31 92 ASN A N 1
ATOM 715 C CA . ASN A 1 92 ? 4.111 -2.061 -5.170 1.00 79.31 92 ASN A CA 1
ATOM 716 C C . ASN A 1 92 ? 2.695 -1.646 -4.753 1.00 79.31 92 ASN A C 1
ATOM 718 O O . ASN A 1 92 ? 2.505 -1.117 -3.656 1.00 79.31 92 ASN A O 1
ATOM 722 N N . THR A 1 93 ? 1.703 -1.925 -5.596 1.00 84.62 93 THR A N 1
ATOM 723 C CA . THR A 1 93 ? 0.298 -1.634 -5.294 1.00 84.62 93 THR A CA 1
ATOM 724 C C . THR A 1 93 ? -0.183 -2.463 -4.106 1.00 84.62 93 THR A C 1
ATOM 726 O O . THR A 1 93 ? -0.709 -1.904 -3.145 1.00 84.62 93 THR A O 1
ATOM 729 N N . GLN A 1 94 ? 0.085 -3.771 -4.106 1.00 84.12 94 GLN A N 1
ATOM 730 C CA . GLN A 1 94 ? -0.245 -4.668 -2.998 1.00 84.12 94 GLN A CA 1
ATOM 731 C C . GLN A 1 94 ? 0.380 -4.191 -1.677 1.00 84.12 94 GLN A C 1
ATOM 733 O O . GLN A 1 94 ? -0.315 -4.119 -0.667 1.00 84.12 94 GLN A O 1
ATOM 738 N N . ARG A 1 95 ? 1.669 -3.810 -1.682 1.00 80.06 95 ARG A N 1
ATOM 739 C CA . ARG A 1 95 ? 2.369 -3.263 -0.502 1.00 80.06 95 ARG A CA 1
ATOM 740 C C . ARG A 1 95 ? 1.670 -2.028 0.050 1.00 80.06 95 ARG A C 1
ATOM 742 O O . ARG A 1 95 ? 1.475 -1.926 1.257 1.00 80.06 95 ARG A O 1
ATOM 749 N N . SER A 1 96 ? 1.329 -1.083 -0.827 1.00 85.69 96 SER A N 1
ATOM 750 C CA . SER A 1 96 ? 0.680 0.163 -0.420 1.00 85.69 96 SER A CA 1
ATOM 751 C C . SER A 1 96 ? -0.694 -0.099 0.200 1.00 85.69 96 SER A C 1
ATOM 753 O O . SER A 1 96 ? -1.002 0.463 1.249 1.00 85.69 96 SER A O 1
ATOM 755 N N . LEU A 1 97 ? -1.489 -0.991 -0.401 1.00 88.62 97 LEU A N 1
ATOM 756 C CA . LEU A 1 97 ? -2.808 -1.371 0.109 1.00 88.62 97 LEU A CA 1
ATOM 757 C C . LEU A 1 97 ? -2.712 -2.109 1.450 1.00 88.62 97 LEU A C 1
ATOM 759 O O . LEU A 1 97 ? -3.429 -1.760 2.383 1.00 88.62 97 LEU A O 1
ATOM 763 N N . ALA A 1 98 ? -1.787 -3.064 1.578 1.00 85.94 98 ALA A N 1
ATOM 764 C CA . ALA A 1 98 ? -1.566 -3.804 2.819 1.00 85.94 98 ALA A CA 1
ATOM 765 C C . ALA A 1 98 ? -1.118 -2.885 3.967 1.00 85.94 98 ALA A C 1
ATOM 767 O O . ALA A 1 98 ? -1.631 -2.995 5.078 1.00 85.94 98 ALA A O 1
ATOM 768 N N . ALA A 1 99 ? -0.220 -1.930 3.698 1.00 85.19 99 ALA A N 1
ATOM 769 C CA . ALA A 1 99 ? 0.213 -0.948 4.691 1.00 85.19 99 ALA A CA 1
ATOM 770 C C . ALA A 1 99 ? -0.940 -0.038 5.152 1.00 85.19 99 ALA A C 1
ATOM 772 O O . ALA A 1 99 ? -1.089 0.212 6.349 1.00 85.19 99 ALA A O 1
ATOM 773 N N . GLN A 1 100 ? -1.784 0.423 4.222 1.00 89.38 100 GLN A N 1
ATOM 774 C CA . GLN A 1 100 ? -2.975 1.211 4.554 1.00 89.38 100 GLN A CA 1
ATOM 775 C C . GLN A 1 100 ? -3.983 0.399 5.376 1.00 89.38 100 GLN A C 1
ATOM 777 O O . GLN A 1 100 ? -4.478 0.898 6.387 1.00 89.38 100 GLN A O 1
ATOM 782 N N . LEU A 1 101 ? -4.245 -0.855 4.994 1.00 89.88 101 LEU A N 1
ATOM 783 C CA . LEU A 1 101 ? -5.142 -1.748 5.730 1.00 89.88 101 LEU A CA 1
ATOM 784 C C . LEU A 1 101 ? -4.627 -2.010 7.149 1.00 89.88 101 LEU A C 1
ATOM 786 O O . LEU A 1 101 ? -5.385 -1.905 8.109 1.00 89.88 101 LEU A O 1
ATOM 790 N N . GLN A 1 102 ? -3.326 -2.274 7.297 1.00 87.31 102 GLN A N 1
ATOM 791 C CA . GLN A 1 102 ? -2.691 -2.479 8.597 1.00 87.31 102 GLN A CA 1
ATOM 792 C C . GLN A 1 102 ? -2.807 -1.232 9.488 1.00 87.31 102 GLN A C 1
ATOM 794 O O . GLN A 1 102 ? -3.069 -1.351 10.686 1.00 87.31 102 GLN A O 1
ATOM 799 N N . GLN A 1 103 ? -2.639 -0.034 8.919 1.00 88.38 103 GLN A N 1
ATOM 800 C CA . GLN A 1 103 ? -2.806 1.222 9.651 1.00 88.38 103 GLN A CA 1
ATOM 801 C C . GLN A 1 103 ? -4.254 1.426 10.120 1.00 88.38 103 GLN A C 1
ATOM 803 O O . GLN A 1 103 ? -4.462 1.794 11.275 1.00 88.38 103 GLN A O 1
ATOM 808 N N . LEU A 1 104 ? -5.245 1.149 9.267 1.00 90.12 104 LEU A N 1
ATOM 809 C CA . LEU A 1 104 ? -6.662 1.245 9.634 1.00 90.12 104 LEU A CA 1
ATOM 810 C C . LEU A 1 104 ? -7.056 0.198 10.685 1.00 90.12 104 LEU A C 1
ATOM 812 O O . LEU A 1 104 ? -7.718 0.539 11.662 1.00 90.12 104 LEU A O 1
ATOM 816 N N . ALA A 1 105 ? -6.596 -1.048 10.546 1.00 88.94 105 ALA A N 1
ATOM 817 C CA . ALA A 1 105 ? -6.824 -2.103 11.535 1.00 88.94 105 ALA A CA 1
ATOM 818 C C . ALA A 1 105 ? -6.214 -1.737 12.899 1.00 88.94 105 ALA A C 1
ATOM 820 O O . ALA A 1 105 ? -6.853 -1.906 13.940 1.00 88.94 105 ALA A O 1
ATOM 821 N N . LYS A 1 106 ? -5.002 -1.162 12.899 1.00 88.31 106 LYS A N 1
ATOM 822 C CA . LYS A 1 106 ? -4.365 -0.633 14.110 1.00 88.31 106 LYS A CA 1
ATOM 823 C C . LYS A 1 106 ? -5.204 0.480 14.744 1.00 88.31 106 LYS A C 1
ATOM 825 O O . LYS A 1 106 ? -5.451 0.418 15.945 1.00 88.31 106 LYS A O 1
ATOM 830 N N . GLN A 1 107 ? -5.660 1.450 13.951 1.00 90.44 107 GLN A N 1
ATOM 831 C CA . GLN A 1 107 ? -6.493 2.556 14.428 1.00 90.44 107 GLN A CA 1
ATOM 832 C C . GLN A 1 107 ? -7.824 2.061 15.016 1.00 90.44 107 GLN A C 1
ATOM 834 O O . GLN A 1 107 ? -8.224 2.521 16.082 1.00 90.44 107 GLN A O 1
ATOM 839 N N . SER A 1 108 ? -8.479 1.091 14.367 1.00 87.31 108 SER A N 1
ATOM 840 C CA . SER A 1 108 ? -9.704 0.450 14.871 1.00 87.31 108 SER A CA 1
ATOM 841 C C . SER A 1 108 ? -9.489 -0.170 16.243 1.00 87.31 108 SER A C 1
ATOM 843 O O . SER A 1 108 ? -10.229 0.095 17.190 1.00 87.31 108 SER A O 1
ATOM 845 N N . ARG A 1 109 ? -8.414 -0.952 16.364 1.00 87.44 109 ARG A N 1
ATOM 846 C CA . ARG A 1 109 ? -8.048 -1.632 17.601 1.00 87.44 109 ARG A CA 1
ATOM 847 C C . ARG A 1 109 ? -7.738 -0.642 18.724 1.00 87.44 109 ARG A C 1
ATOM 849 O O . ARG A 1 109 ? -8.164 -0.853 19.853 1.00 87.44 109 ARG A O 1
ATOM 856 N N . GLU A 1 110 ? -6.999 0.428 18.435 1.00 88.31 110 GLU A N 1
ATOM 857 C CA . GLU A 1 110 ? -6.687 1.477 19.416 1.00 88.31 110 GLU A CA 1
ATOM 858 C C . GLU A 1 110 ? -7.957 2.203 19.884 1.00 88.31 110 GLU A C 1
ATOM 860 O O . GLU A 1 110 ? -8.158 2.328 21.090 1.00 88.31 110 GLU A O 1
ATOM 865 N N . SER A 1 111 ? -8.860 2.561 18.964 1.00 87.81 111 SER A N 1
ATOM 866 C CA . SER A 1 111 ? -10.146 3.196 19.292 1.00 87.81 111 SER A CA 1
ATOM 867 C C . SER A 1 111 ? -11.033 2.307 20.169 1.00 87.81 111 SER A C 1
ATOM 869 O O . SER A 1 111 ? -11.605 2.772 21.152 1.00 87.81 111 SER A O 1
ATOM 871 N N . GLN A 1 112 ? -11.150 1.014 19.845 1.00 86.06 112 GLN A N 1
ATOM 872 C CA . GLN A 1 112 ? -11.937 0.064 20.641 1.00 86.06 112 GLN A CA 1
ATOM 873 C C . GLN A 1 112 ? -11.335 -0.164 22.035 1.00 86.06 112 GLN A C 1
ATOM 875 O O . GLN A 1 112 ? -12.074 -0.259 23.016 1.00 86.06 112 GLN A O 1
ATOM 880 N N . ARG A 1 113 ? -10.001 -0.194 22.151 1.00 86.44 113 ARG A N 1
ATOM 881 C CA . ARG A 1 113 ? -9.321 -0.317 23.450 1.00 86.44 113 ARG A CA 1
ATOM 882 C C . ARG A 1 113 ? -9.516 0.917 24.323 1.00 86.44 113 ARG A C 1
ATOM 884 O O . ARG A 1 113 ? -9.804 0.783 25.510 1.00 86.44 113 ARG A O 1
ATOM 891 N N . GLU A 1 114 ? -9.372 2.106 23.743 1.00 87.25 114 GLU A N 1
ATOM 892 C CA . GLU A 1 114 ? -9.599 3.369 24.447 1.00 87.25 114 GLU A CA 1
ATOM 893 C C . GLU A 1 114 ? -11.044 3.470 24.948 1.00 87.25 114 GLU A C 1
ATOM 895 O O . GLU A 1 114 ? -11.269 3.791 26.115 1.00 87.25 114 GLU A O 1
ATOM 900 N N . TYR A 1 115 ? -12.011 3.085 24.112 1.00 86.56 115 TYR A N 1
ATOM 901 C CA . TYR A 1 115 ? -13.415 3.015 24.503 1.00 86.56 115 TYR A CA 1
ATOM 902 C C . TYR A 1 115 ? -13.645 2.071 25.692 1.00 86.56 115 TYR A C 1
ATOM 904 O O . TYR A 1 115 ? -14.223 2.495 26.691 1.00 86.56 115 TYR A O 1
ATOM 912 N N . MET A 1 116 ? -13.138 0.832 25.647 1.00 82.19 116 MET A N 1
ATOM 913 C CA . MET A 1 116 ? -13.287 -0.110 26.768 1.00 82.19 116 MET A CA 1
ATOM 914 C C . MET A 1 116 ? -12.645 0.402 28.062 1.00 82.19 116 MET A C 1
ATOM 916 O O . MET A 1 116 ? -13.193 0.200 29.147 1.00 82.19 116 MET A O 1
ATOM 920 N N . LYS A 1 117 ? -11.504 1.093 27.968 1.00 84.44 117 LYS A N 1
ATOM 921 C CA . LYS A 1 117 ? -10.850 1.704 29.130 1.00 84.44 117 LYS A CA 1
ATOM 922 C C . LYS A 1 117 ? -11.722 2.788 29.766 1.00 84.44 117 LYS A C 1
ATOM 924 O O . LYS A 1 117 ? -11.832 2.829 30.991 1.00 84.44 117 LYS A O 1
ATOM 929 N N . GLU A 1 118 ? -12.353 3.637 28.959 1.00 84.12 118 GLU A N 1
ATOM 930 C CA . GLU A 1 118 ? -13.223 4.695 29.476 1.00 84.12 118 GLU A CA 1
ATOM 931 C C . GLU A 1 118 ? -14.541 4.131 30.031 1.00 84.12 118 GLU A C 1
ATOM 933 O O . GLU A 1 118 ? -14.971 4.555 31.101 1.00 84.12 118 GLU A O 1
ATOM 938 N N . VAL A 1 119 ? -15.129 3.112 29.390 1.00 80.75 119 VAL A N 1
ATOM 939 C CA . VAL A 1 119 ? -16.305 2.392 29.919 1.00 80.75 119 VAL A CA 1
ATOM 940 C C . VAL A 1 119 ? -15.993 1.755 31.279 1.00 80.75 119 VAL A C 1
ATOM 942 O O . VAL A 1 119 ? -16.763 1.914 32.229 1.00 80.75 119 VAL A O 1
ATOM 945 N N . LYS A 1 120 ? -14.834 1.094 31.415 1.00 79.12 120 LYS A N 1
ATOM 946 C CA . LYS A 1 120 ? -14.370 0.524 32.691 1.00 79.12 120 LYS A CA 1
ATOM 947 C C . LYS A 1 120 ? -14.253 1.594 33.776 1.00 79.12 120 LYS A C 1
ATOM 949 O O . LYS A 1 120 ? -14.783 1.411 34.871 1.00 79.12 120 LYS A O 1
ATOM 954 N N . LYS A 1 121 ? -13.625 2.726 33.454 1.00 82.62 121 LYS A N 1
ATOM 955 C CA . LYS A 1 121 ? -13.430 3.849 34.378 1.00 82.62 121 LYS A CA 1
ATOM 956 C C . LYS A 1 121 ? -14.751 4.485 34.820 1.00 82.62 121 LYS A C 1
ATOM 958 O O . LYS A 1 121 ? -14.932 4.703 36.014 1.00 82.62 121 LYS A O 1
ATOM 963 N N . GLN A 1 122 ? -15.679 4.754 33.899 1.00 77.06 122 GLN A N 1
ATOM 964 C CA . GLN A 1 122 ? -16.999 5.299 34.248 1.00 77.06 122 GLN A CA 1
ATOM 965 C C . GLN A 1 122 ? -17.762 4.360 35.189 1.00 77.06 122 GLN A C 1
ATOM 967 O O . GLN A 1 122 ? -18.408 4.819 36.129 1.00 77.06 122 GLN A O 1
ATOM 972 N N . ARG A 1 123 ? -17.652 3.041 34.986 1.00 72.19 123 ARG A N 1
ATOM 973 C CA . ARG A 1 123 ? -18.322 2.059 35.847 1.00 72.19 123 ARG A CA 1
ATOM 974 C C . ARG A 1 123 ? -17.662 1.915 37.217 1.00 72.19 123 ARG A C 1
ATOM 976 O O . ARG A 1 123 ? -18.367 1.771 38.207 1.00 72.19 123 ARG A O 1
ATOM 983 N N . GLU A 1 124 ? -16.333 1.959 37.295 1.00 73.25 124 GLU A N 1
ATOM 984 C CA . GLU A 1 124 ? -15.611 1.998 38.576 1.00 73.25 124 GLU A CA 1
ATOM 985 C C . GLU A 1 124 ? -15.988 3.241 39.389 1.00 73.25 124 GLU A C 1
ATOM 987 O O . GLU A 1 124 ? -16.201 3.141 40.594 1.00 73.25 124 GLU A O 1
ATOM 992 N N . GLN A 1 125 ? -16.147 4.388 38.723 1.00 72.69 125 GLN A N 1
ATOM 993 C CA . GLN A 1 125 ? -16.617 5.623 39.349 1.00 72.69 125 GLN A CA 1
ATOM 994 C C . GLN A 1 125 ? -18.078 5.522 39.804 1.00 72.69 125 GLN A C 1
ATOM 996 O O . GLN A 1 125 ? -18.373 5.904 40.929 1.00 72.69 125 GLN A O 1
ATOM 1001 N N . ALA A 1 126 ? -18.974 4.963 38.985 1.00 68.81 126 ALA A N 1
ATOM 1002 C CA . ALA A 1 126 ? -20.369 4.744 39.372 1.00 68.81 126 ALA A CA 1
ATOM 1003 C C . ALA A 1 126 ? -20.493 3.806 40.590 1.00 68.81 126 ALA A C 1
ATOM 1005 O O . ALA A 1 126 ? -21.181 4.135 41.551 1.00 68.81 126 ALA A O 1
ATOM 1006 N N . ASN A 1 127 ? -19.756 2.688 40.601 1.00 65.44 127 ASN A N 1
ATOM 1007 C CA . ASN A 1 127 ? -19.742 1.761 41.737 1.00 65.44 127 ASN A CA 1
ATOM 1008 C C . ASN A 1 127 ? -19.137 2.381 43.009 1.00 65.44 127 ASN A C 1
ATOM 1010 O O . ASN A 1 127 ? -19.544 2.013 44.106 1.00 65.44 127 ASN A O 1
ATOM 1014 N N . ALA A 1 128 ? -18.157 3.285 42.888 1.00 66.25 128 ALA A N 1
ATOM 1015 C CA . ALA A 1 128 ? -17.569 3.970 44.040 1.00 66.25 128 ALA A CA 1
ATOM 1016 C C . ALA A 1 128 ? -18.552 4.944 44.713 1.00 66.25 128 ALA A C 1
ATOM 1018 O O . ALA A 1 128 ? -18.504 5.097 45.929 1.00 66.25 128 ALA A O 1
ATOM 1019 N N . VAL A 1 129 ? -19.454 5.562 43.943 1.00 59.62 129 VAL A N 1
ATOM 1020 C CA . VAL A 1 129 ? -20.477 6.488 44.460 1.00 59.62 129 VAL A CA 1
ATOM 1021 C C . VAL A 1 129 ? -21.609 5.735 45.176 1.00 59.62 129 VAL A C 1
ATOM 1023 O O . VAL A 1 129 ? -22.025 6.156 46.253 1.00 59.62 129 VAL A O 1
ATOM 1026 N N . ASP A 1 130 ? -22.031 4.569 44.669 1.00 53.75 130 ASP A N 1
ATOM 1027 C CA . ASP A 1 130 ? -23.037 3.711 45.332 1.00 53.75 130 ASP A CA 1
ATOM 1028 C C . ASP A 1 130 ? -22.583 3.191 46.714 1.00 53.75 130 ASP A C 1
ATOM 1030 O O . ASP A 1 130 ? -23.408 2.895 47.580 1.00 53.75 130 ASP A O 1
ATOM 1034 N N . LEU A 1 131 ? -21.269 3.099 46.953 1.00 55.66 131 LEU A N 1
ATOM 1035 C CA . LEU A 1 131 ? -20.689 2.685 48.237 1.00 55.66 131 LEU A CA 1
ATOM 1036 C C . LEU A 1 131 ? -20.672 3.803 49.297 1.00 55.66 131 LEU A C 1
ATOM 1038 O O . LEU A 1 131 ? -20.519 3.495 50.480 1.00 55.66 131 LEU A O 1
ATOM 1042 N N . GLU A 1 132 ? -20.833 5.076 48.916 1.00 52.25 132 GLU A N 1
ATOM 1043 C CA . GLU A 1 132 ? -20.853 6.205 49.863 1.00 52.25 132 GLU A CA 1
ATOM 1044 C C . GLU A 1 132 ? -22.272 6.597 50.321 1.00 52.25 132 GLU A C 1
ATOM 1046 O O . GLU A 1 132 ? -22.422 7.135 51.419 1.00 52.25 132 GLU A O 1
ATOM 1051 N N . GLU A 1 133 ? -23.325 6.283 49.555 1.00 49.69 133 GLU A N 1
ATOM 1052 C CA . GLU A 1 133 ? -24.711 6.689 49.875 1.00 49.69 133 GLU A CA 1
ATOM 1053 C C . GLU A 1 133 ? -25.548 5.580 50.563 1.00 49.69 133 GLU A C 1
ATOM 1055 O O . GLU A 1 133 ? -26.620 5.840 51.114 1.00 49.69 133 GLU A O 1
ATOM 1060 N N . GLY A 1 134 ? -25.037 4.343 50.618 1.00 44.94 134 GLY A N 1
ATOM 1061 C CA . GLY A 1 134 ? -25.748 3.156 51.107 1.00 44.94 134 GLY A CA 1
ATOM 1062 C C . GLY A 1 134 ? -25.208 2.525 52.397 1.00 44.94 134 GLY A C 1
ATOM 1063 O O . GLY A 1 134 ? -24.811 1.370 52.373 1.00 44.94 134 GLY A O 1
ATOM 1064 N N . GLY A 1 135 ? -25.267 3.237 53.527 1.00 41.50 135 GLY A N 1
ATOM 1065 C CA . GLY A 1 135 ? -25.478 2.644 54.861 1.00 41.50 135 GLY A CA 1
ATOM 1066 C C . GLY A 1 135 ? -24.370 1.786 55.505 1.00 41.50 135 GLY A C 1
ATOM 1067 O O . GLY A 1 135 ? -23.966 0.731 55.034 1.00 41.50 135 GLY A O 1
ATOM 1068 N N . ALA A 1 136 ? -23.987 2.200 56.714 1.00 46.84 136 ALA A N 1
ATOM 1069 C CA . ALA A 1 136 ? -23.254 1.427 57.712 1.00 46.84 136 ALA A CA 1
ATOM 1070 C C . ALA A 1 136 ? -23.611 -0.078 57.769 1.00 46.84 136 ALA A C 1
ATOM 1072 O O . ALA A 1 136 ? -24.736 -0.440 58.110 1.00 46.84 136 ALA A O 1
ATOM 1073 N N . GLY A 1 137 ? -22.608 -0.946 57.580 1.00 43.94 137 GLY A N 1
ATOM 1074 C CA . GLY A 1 137 ? -22.634 -2.325 58.080 1.00 43.94 137 GLY A CA 1
ATOM 1075 C C . GLY A 1 137 ? -22.051 -3.382 57.141 1.00 43.94 137 GLY A C 1
ATOM 1076 O O . GLY A 1 137 ? -22.785 -3.995 56.379 1.00 43.94 137 GLY A O 1
ATOM 1077 N N . GLY A 1 138 ? -20.756 -3.688 57.285 1.00 35.31 138 GLY A N 1
ATOM 1078 C CA . GLY A 1 138 ? -20.179 -4.939 56.772 1.00 35.31 138 GLY A CA 1
ATOM 1079 C C . GLY A 1 138 ? -18.724 -4.827 56.327 1.00 35.31 138 GLY A C 1
ATOM 1080 O O . GLY A 1 138 ? -18.433 -4.335 55.248 1.00 35.31 138 GLY A O 1
ATOM 1081 N N . SER A 1 139 ? -17.801 -5.290 57.170 1.00 42.12 139 SER A N 1
ATOM 1082 C CA . SER A 1 139 ? -16.364 -5.365 56.879 1.00 42.12 139 SER A CA 1
ATOM 1083 C C . SER A 1 139 ? -15.992 -6.434 55.842 1.00 42.12 139 SER A C 1
ATOM 1085 O O . SER A 1 139 ? -16.599 -7.498 55.798 1.00 42.12 139 SER A O 1
ATOM 1087 N N . ALA A 1 140 ? -14.841 -6.169 55.210 1.00 40.12 140 ALA A N 1
ATOM 1088 C CA . ALA A 1 140 ? -13.828 -7.103 54.700 1.00 40.12 140 ALA A CA 1
ATOM 1089 C C . ALA A 1 140 ? -14.023 -7.713 53.299 1.00 40.12 140 ALA A C 1
ATOM 1091 O O . ALA A 1 140 ? -14.852 -8.589 53.083 1.00 40.12 140 ALA A O 1
ATOM 1092 N N . GLY A 1 141 ? -13.117 -7.344 52.381 1.00 35.09 141 GLY A N 1
ATOM 1093 C CA . GLY A 1 141 ? -12.907 -8.097 51.144 1.00 35.09 141 GLY A CA 1
ATOM 1094 C C . GLY A 1 141 ? -12.040 -7.424 50.079 1.00 35.09 141 GLY A C 1
ATOM 1095 O O . GLY A 1 141 ? -12.556 -6.998 49.061 1.00 35.09 141 GLY A O 1
ATOM 1096 N N . SER A 1 142 ? -10.720 -7.452 50.279 1.00 34.75 142 SER A N 1
ATOM 1097 C CA . SER A 1 142 ? -9.677 -7.380 49.237 1.00 34.75 142 SER A CA 1
ATOM 1098 C C . SER A 1 142 ? -9.271 -6.016 48.653 1.00 34.75 142 SER A C 1
ATOM 1100 O O . SER A 1 142 ? -9.701 -5.564 47.599 1.00 34.75 142 SER A O 1
ATOM 1102 N N . SER A 1 143 ? -8.263 -5.454 49.315 1.00 41.50 143 SER A N 1
ATOM 1103 C CA . SER A 1 143 ? -7.128 -4.737 48.730 1.00 41.50 143 SER A CA 1
ATOM 1104 C C . SER A 1 143 ? -6.516 -5.417 47.491 1.00 41.50 143 SER A C 1
ATOM 1106 O O . SER A 1 143 ? -6.369 -6.639 47.495 1.00 41.50 143 SER A O 1
ATOM 1108 N N . GLY A 1 144 ? -5.975 -4.630 46.550 1.00 32.56 144 GLY A N 1
ATOM 1109 C CA . GLY A 1 144 ? -4.779 -5.052 45.804 1.00 32.56 144 GLY A CA 1
ATOM 1110 C C . GLY A 1 144 ? -4.566 -4.472 44.401 1.00 32.56 144 GLY A C 1
ATOM 1111 O O . GLY A 1 144 ? -5.015 -5.075 43.442 1.00 32.56 144 GLY A O 1
ATOM 1112 N N . GLY A 1 145 ? -3.760 -3.401 44.304 1.00 31.91 145 GLY A N 1
ATOM 1113 C CA . GLY A 1 145 ? -2.901 -3.069 43.144 1.00 31.91 145 GLY A CA 1
ATOM 1114 C C . GLY A 1 145 ? -3.599 -2.508 41.894 1.00 31.91 145 GLY A C 1
ATOM 1115 O O . GLY A 1 145 ? -4.590 -3.030 41.429 1.00 31.91 145 GLY A O 1
ATOM 1116 N N . GLY A 1 146 ? -3.145 -1.456 41.224 1.00 33.59 146 GLY A N 1
ATOM 1117 C CA . GLY A 1 146 ? -1.936 -0.661 41.338 1.00 33.59 146 GLY A CA 1
ATOM 1118 C C . GLY A 1 146 ? -2.041 0.460 40.303 1.00 33.59 146 GLY A C 1
ATOM 1119 O O . GLY A 1 146 ? -2.057 0.223 39.098 1.00 33.59 146 GLY A O 1
ATOM 1120 N N . ALA A 1 147 ? -2.139 1.694 40.784 1.00 39.00 147 ALA A N 1
ATOM 1121 C CA . ALA A 1 147 ? -2.079 2.892 39.966 1.00 39.00 147 ALA A CA 1
ATOM 1122 C C . ALA A 1 147 ? -0.616 3.196 39.621 1.00 39.00 147 ALA A C 1
ATOM 1124 O O . ALA A 1 147 ? -0.015 4.061 40.245 1.00 39.00 147 ALA A O 1
ATOM 1125 N N . GLN A 1 148 ? -0.014 2.477 38.667 1.00 40.00 148 GLN A N 1
ATOM 1126 C CA . GLN A 1 148 ? 1.281 2.886 38.115 1.00 40.00 148 GLN A CA 1
ATOM 1127 C C . GLN A 1 148 ? 1.615 2.193 36.788 1.00 40.00 148 GLN A C 1
ATOM 1129 O O . GLN A 1 148 ? 2.256 1.150 36.781 1.00 40.00 148 GLN A O 1
ATOM 1134 N N . GLN A 1 149 ? 1.270 2.809 35.652 1.00 37.59 149 GLN A N 1
ATOM 1135 C CA . GLN A 1 149 ? 2.126 2.702 34.462 1.00 37.59 149 GLN A CA 1
ATOM 1136 C C . GLN A 1 149 ? 1.862 3.827 33.458 1.00 37.59 149 GLN A C 1
ATOM 1138 O O . GLN A 1 149 ? 1.164 3.687 32.458 1.00 37.59 149 GLN A O 1
ATOM 1143 N N . GLN A 1 150 ? 2.470 4.974 33.742 1.00 42.06 150 GLN A N 1
ATOM 1144 C CA . GLN A 1 150 ? 2.724 6.028 32.773 1.00 42.06 150 GLN A CA 1
ATOM 1145 C C . GLN A 1 150 ? 4.241 6.134 32.615 1.00 42.06 150 GLN A C 1
ATOM 1147 O O . GLN A 1 150 ? 4.860 6.927 33.306 1.00 42.06 150 GLN A O 1
ATOM 1152 N N . GLN A 1 151 ? 4.838 5.277 31.779 1.00 37.41 151 GLN A N 1
ATOM 1153 C CA . GLN A 1 151 ? 6.127 5.487 31.092 1.00 37.41 151 GLN A CA 1
ATOM 1154 C C . GLN A 1 151 ? 6.615 4.181 30.460 1.00 37.41 151 GLN A C 1
ATOM 1156 O O . GLN A 1 151 ? 7.056 3.277 31.158 1.00 37.41 151 GLN A O 1
ATOM 1161 N N . MET A 1 152 ? 6.554 4.121 29.131 1.00 35.88 152 MET A N 1
ATOM 1162 C CA . MET A 1 152 ? 7.597 3.634 28.214 1.00 35.88 152 MET A CA 1
ATOM 1163 C C . MET A 1 152 ? 6.919 3.158 26.939 1.00 35.88 152 MET A C 1
ATOM 1165 O O . MET A 1 152 ? 6.405 2.047 26.864 1.00 35.88 152 MET A O 1
ATOM 1169 N N . GLN A 1 153 ? 6.937 4.012 25.920 1.00 32.75 153 GLN A N 1
ATOM 1170 C CA . GLN A 1 153 ? 6.533 3.620 24.583 1.00 32.75 153 GLN A CA 1
ATOM 1171 C C . GLN A 1 153 ? 7.632 3.977 23.599 1.00 32.75 153 GLN A C 1
ATOM 1173 O O . GLN A 1 153 ? 7.609 5.013 22.941 1.00 32.75 153 GLN A O 1
ATOM 1178 N N . GLN A 1 154 ? 8.601 3.073 23.505 1.00 39.03 154 GLN A N 1
ATOM 1179 C CA . GLN A 1 154 ? 9.285 2.805 22.254 1.00 39.03 154 GLN A CA 1
ATOM 1180 C C . GLN A 1 154 ? 9.937 1.423 22.326 1.00 39.03 154 GLN A C 1
ATOM 1182 O O . GLN A 1 154 ? 10.847 1.200 23.110 1.00 39.03 154 GLN A O 1
ATOM 1187 N N . GLN A 1 155 ? 9.462 0.548 21.432 1.00 40.78 155 GLN A N 1
ATOM 1188 C CA . GLN A 1 155 ? 10.055 -0.725 21.000 1.00 40.78 155 GLN A CA 1
ATOM 1189 C C . GLN A 1 155 ? 9.676 -1.978 21.818 1.00 40.78 155 GLN A C 1
ATOM 1191 O O . GLN A 1 155 ? 10.269 -2.294 22.839 1.00 40.78 155 GLN A O 1
ATOM 1196 N N . GLY A 1 156 ? 8.686 -2.727 21.299 1.00 40.81 156 GLY A N 1
ATOM 1197 C CA . GLY A 1 156 ? 8.297 -4.058 21.793 1.00 40.81 156 GLY A CA 1
ATOM 1198 C C . GLY A 1 156 ? 6.810 -4.385 21.608 1.00 40.81 156 GLY A C 1
ATOM 1199 O O . GLY A 1 156 ? 6.106 -4.638 22.576 1.00 40.81 156 GLY A O 1
ATOM 1200 N N . LEU A 1 157 ? 6.302 -4.338 20.371 1.00 49.47 157 LEU A N 1
ATOM 1201 C CA . LEU A 1 157 ? 4.864 -4.337 20.037 1.00 49.47 157 LEU A CA 1
ATOM 1202 C C . LEU A 1 157 ? 4.052 -5.609 20.379 1.00 49.47 157 LEU A C 1
ATOM 1204 O O . LEU A 1 157 ? 2.855 -5.608 20.125 1.00 49.47 157 LEU A O 1
ATOM 1208 N N . THR A 1 158 ? 4.622 -6.673 20.948 1.00 63.91 158 THR A N 1
ATOM 1209 C CA . THR A 1 158 ? 3.916 -7.965 21.087 1.00 63.91 158 THR A CA 1
ATOM 1210 C C . THR A 1 158 ? 3.547 -8.355 22.518 1.00 63.91 158 THR A C 1
ATOM 1212 O O . THR A 1 158 ? 2.414 -8.766 22.739 1.00 63.91 158 THR A O 1
ATOM 1215 N N . GLN A 1 159 ? 4.435 -8.204 23.508 1.00 51.88 159 GLN A N 1
ATOM 1216 C CA . GLN A 1 159 ? 4.167 -8.744 24.854 1.00 51.88 159 GLN A CA 1
ATOM 1217 C C . GLN A 1 159 ? 3.246 -7.856 25.706 1.00 51.88 159 GLN A C 1
ATOM 1219 O O . GLN A 1 159 ? 2.303 -8.351 26.314 1.00 51.88 159 GLN A O 1
ATOM 1224 N N . GLN A 1 160 ? 3.453 -6.535 25.694 1.00 59.06 160 GLN A N 1
ATOM 1225 C CA . GLN A 1 160 ? 2.586 -5.603 26.431 1.00 59.06 160 GLN A CA 1
ATOM 1226 C C . GLN A 1 160 ? 1.149 -5.583 25.893 1.00 59.06 160 GLN A C 1
ATOM 1228 O O . GLN A 1 160 ? 0.206 -5.419 26.659 1.00 59.06 160 GLN A O 1
ATOM 1233 N N . GLN A 1 161 ? 0.971 -5.777 24.581 1.00 60.09 161 GLN A N 1
ATOM 1234 C CA . GLN A 1 161 ? -0.365 -5.830 23.983 1.00 60.09 161 GLN A CA 1
ATOM 1235 C C . GLN A 1 161 ? -1.140 -7.073 24.417 1.00 60.09 161 GLN A C 1
ATOM 1237 O O . GLN A 1 161 ? -2.347 -6.969 24.606 1.00 60.09 161 GLN A O 1
ATOM 1242 N N . LEU A 1 162 ? -0.455 -8.210 24.593 1.00 63.75 162 LEU A N 1
ATOM 1243 C CA . LEU A 1 162 ? -1.057 -9.454 25.078 1.00 63.75 162 LEU A CA 1
ATOM 1244 C C . LEU A 1 162 ? -1.487 -9.341 26.543 1.00 63.75 162 LEU A C 1
ATOM 1246 O O . LEU A 1 162 ? -2.629 -9.650 26.846 1.00 63.75 162 LEU A O 1
ATOM 1250 N N . PHE A 1 163 ? -0.630 -8.808 27.416 1.00 65.44 163 PHE A N 1
ATOM 1251 C CA . PHE A 1 163 ? -0.961 -8.623 28.835 1.00 65.44 163 PHE A CA 1
ATOM 1252 C C . PHE A 1 163 ? -2.155 -7.679 29.054 1.00 65.44 163 PHE A C 1
ATOM 1254 O O . PHE A 1 163 ? -3.017 -7.894 29.899 1.00 65.44 163 PHE A O 1
ATOM 1261 N N . GLU A 1 164 ? -2.230 -6.602 28.274 1.00 66.81 164 GLU A N 1
ATOM 1262 C CA . GLU A 1 164 ? -3.359 -5.676 28.352 1.00 66.81 164 GLU A CA 1
ATOM 1263 C C . GLU A 1 164 ? -4.635 -6.264 27.718 1.00 66.81 164 GLU A C 1
ATOM 1265 O O . GLU A 1 164 ? -5.729 -5.901 28.133 1.00 66.81 164 GLU A O 1
ATOM 1270 N N . LEU A 1 165 ? -4.515 -7.188 26.756 1.00 66.31 165 LEU A N 1
ATOM 1271 C CA . LEU A 1 165 ? -5.638 -7.978 26.231 1.00 66.31 165 LEU A CA 1
ATOM 1272 C C . LEU A 1 165 ? -6.175 -8.975 27.266 1.00 66.31 165 LEU A C 1
ATOM 1274 O O . LEU A 1 165 ? -7.383 -9.059 27.433 1.00 66.31 165 LEU A O 1
ATOM 1278 N N . GLU A 1 166 ? -5.293 -9.660 27.990 1.00 68.75 166 GLU A N 1
ATOM 1279 C CA . GLU A 1 166 ? -5.648 -10.597 29.066 1.00 68.75 166 GLU A CA 1
ATOM 1280 C C . GLU A 1 166 ? -6.423 -9.881 30.188 1.00 68.75 166 GLU A C 1
ATOM 1282 O O . GLU A 1 166 ? -7.525 -10.279 30.551 1.00 68.75 166 GLU A O 1
ATOM 1287 N N . ASN A 1 167 ? -5.949 -8.704 30.616 1.00 69.00 167 ASN A N 1
ATOM 1288 C CA . ASN A 1 167 ? -6.685 -7.852 31.562 1.00 69.00 167 ASN A CA 1
ATOM 1289 C C . ASN A 1 167 ? -8.054 -7.374 31.038 1.00 69.00 167 ASN A C 1
ATOM 1291 O O . ASN A 1 167 ? -8.943 -7.034 31.826 1.00 69.00 167 ASN A O 1
ATOM 1295 N N . MET A 1 168 ? -8.212 -7.258 29.716 1.00 66.44 168 MET A N 1
ATOM 1296 C CA . MET A 1 168 ? -9.489 -6.913 29.088 1.00 66.44 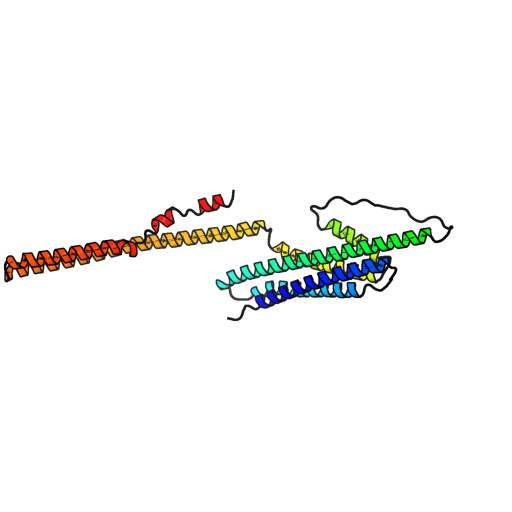168 MET A CA 1
ATOM 1297 C C . MET A 1 168 ? -10.433 -8.113 29.024 1.00 66.44 168 MET A C 1
ATOM 1299 O O . MET A 1 168 ? -11.632 -7.931 29.219 1.00 66.44 168 MET A O 1
ATOM 1303 N N . GLU A 1 169 ? -9.905 -9.311 28.790 1.00 67.19 169 GLU A N 1
ATOM 1304 C CA . GLU A 1 169 ? -10.650 -10.570 28.808 1.00 67.19 169 GLU A CA 1
ATOM 1305 C C . GLU A 1 169 ? -11.204 -10.865 30.207 1.00 67.19 169 GLU A C 1
ATOM 1307 O O . GLU A 1 169 ? -12.400 -11.113 30.346 1.00 67.19 169 GLU A O 1
ATOM 1312 N N . ASP A 1 170 ? -10.394 -10.694 31.255 1.00 67.44 170 ASP A N 1
ATOM 1313 C CA . ASP A 1 170 ? -10.840 -10.829 32.649 1.00 67.44 170 ASP A CA 1
ATOM 1314 C C . ASP A 1 170 ? -11.957 -9.833 32.997 1.00 67.44 170 ASP A C 1
ATOM 1316 O O . ASP A 1 170 ? -12.954 -10.176 33.640 1.00 67.44 170 ASP A O 1
ATOM 1320 N N . PHE A 1 171 ? -11.824 -8.585 32.534 1.00 67.88 171 PHE A N 1
ATOM 1321 C CA . PHE A 1 171 ? -12.852 -7.558 32.711 1.00 67.88 171 PHE A CA 1
ATOM 1322 C C . PHE A 1 171 ? -14.147 -7.899 31.956 1.00 67.88 171 PHE A C 1
ATOM 1324 O O . PHE A 1 171 ? -15.242 -7.691 32.485 1.00 67.88 171 PHE A O 1
ATOM 1331 N N . ALA A 1 172 ? -14.032 -8.442 30.743 1.00 62.81 172 ALA A N 1
ATOM 1332 C CA . ALA A 1 172 ? -15.163 -8.878 29.935 1.00 62.81 172 ALA A CA 1
ATOM 1333 C C . ALA A 1 172 ? -15.891 -10.082 30.556 1.00 62.81 172 ALA A C 1
ATOM 1335 O O . ALA A 1 172 ? -17.123 -10.080 30.624 1.00 62.81 172 ALA A O 1
ATOM 1336 N N . ALA A 1 173 ? -15.146 -11.067 31.067 1.00 64.12 173 ALA A N 1
ATOM 1337 C CA . ALA A 1 173 ? -15.680 -12.275 31.693 1.00 64.12 173 ALA A CA 1
ATOM 1338 C C . ALA A 1 173 ? -16.475 -11.984 32.978 1.00 64.12 173 ALA A C 1
ATOM 1340 O O . ALA A 1 173 ? -17.416 -12.706 33.305 1.00 64.12 173 ALA A O 1
ATOM 1341 N N . GLN A 1 174 ? -16.123 -10.919 33.705 1.00 55.62 174 GLN A N 1
ATOM 1342 C CA . GLN A 1 174 ? -16.696 -10.634 35.020 1.00 55.62 174 GLN A CA 1
ATOM 1343 C C . GLN A 1 174 ? -18.027 -9.868 35.022 1.00 55.62 174 GLN A C 1
ATOM 1345 O O . GLN A 1 174 ? -18.676 -9.872 36.070 1.00 55.62 174 GLN A O 1
ATOM 1350 N N . ARG A 1 175 ? -18.446 -9.165 33.952 1.00 59.00 175 ARG A N 1
ATOM 1351 C CA . ARG A 1 175 ? -19.548 -8.183 34.118 1.00 59.00 175 ARG A CA 1
ATOM 1352 C C . ARG A 1 175 ? -20.607 -8.003 33.027 1.00 59.00 175 ARG A C 1
ATOM 1354 O O . ARG A 1 175 ? -21.714 -7.647 33.422 1.00 59.00 175 ARG A O 1
ATOM 1361 N N . SER A 1 176 ? -20.376 -8.165 31.717 1.00 64.31 176 SER A N 1
ATOM 1362 C CA . SER A 1 176 ? -21.452 -7.924 30.719 1.00 64.31 176 SER A CA 1
ATOM 1363 C C . SER A 1 176 ? -21.214 -8.565 29.350 1.00 64.31 176 SER A C 1
ATOM 1365 O O . SER A 1 176 ? -20.113 -8.501 28.807 1.00 64.31 176 SER A O 1
ATOM 1367 N N . GLN A 1 177 ? -22.290 -9.100 28.758 1.00 66.88 177 GLN A N 1
ATOM 1368 C CA . GLN A 1 177 ? -22.320 -9.668 27.401 1.00 66.88 177 GLN A CA 1
ATOM 1369 C C . GLN A 1 177 ? -21.824 -8.674 26.331 1.00 66.88 177 GLN A C 1
ATOM 1371 O O . GLN A 1 177 ? -21.172 -9.074 25.372 1.00 66.88 177 GLN A O 1
ATOM 1376 N N . GLU A 1 178 ? -22.068 -7.380 26.536 1.00 64.88 178 GLU A N 1
ATOM 1377 C CA . GLU A 1 178 ? -21.714 -6.298 25.606 1.00 64.88 178 GLU A CA 1
ATOM 1378 C C . GLU A 1 178 ? -20.199 -6.036 25.551 1.00 64.88 178 GLU A C 1
ATOM 1380 O O . GLU A 1 178 ? -19.600 -5.945 24.480 1.00 64.88 178 GLU A O 1
ATOM 1385 N N . VAL A 1 179 ? -19.536 -6.014 26.713 1.00 71.94 179 VAL A N 1
ATOM 1386 C CA . VAL A 1 179 ? -18.072 -5.867 26.802 1.00 71.94 179 VAL A CA 1
ATOM 1387 C C . VAL A 1 179 ? -17.370 -7.100 26.222 1.00 71.94 179 VAL A C 1
ATOM 1389 O O . VAL A 1 179 ? -16.337 -6.971 25.563 1.00 71.94 179 VAL A O 1
ATOM 1392 N N . ALA A 1 180 ? -17.954 -8.289 26.399 1.00 78.31 180 ALA A N 1
ATOM 1393 C CA . ALA A 1 180 ? -17.441 -9.526 25.814 1.00 78.31 180 ALA A CA 1
ATOM 1394 C C . ALA A 1 180 ? -17.443 -9.504 24.276 1.00 78.31 180 ALA A C 1
ATOM 1396 O O . ALA A 1 180 ? -16.491 -9.976 23.654 1.00 78.31 180 ALA A O 1
ATOM 1397 N N . GLN A 1 181 ? -18.453 -8.898 23.649 1.00 78.31 181 GLN A N 1
ATOM 1398 C CA . GLN A 1 181 ? -18.506 -8.761 22.190 1.00 78.31 181 GLN A CA 1
ATOM 1399 C C . GLN A 1 181 ? -17.434 -7.801 21.657 1.00 78.31 181 GLN A C 1
ATOM 1401 O O . GLN A 1 181 ? -16.787 -8.091 20.649 1.00 78.31 181 GLN A O 1
ATOM 1406 N N . ILE A 1 182 ? -17.177 -6.688 22.351 1.00 78.81 182 ILE A N 1
ATOM 1407 C CA . ILE A 1 182 ? -16.110 -5.750 21.965 1.00 78.81 182 ILE A CA 1
ATOM 1408 C C . ILE A 1 182 ? -14.733 -6.400 22.140 1.00 78.81 182 ILE A C 1
ATOM 1410 O O . ILE A 1 182 ? -13.883 -6.276 21.256 1.00 78.81 182 ILE A O 1
ATOM 1414 N N . ALA A 1 183 ? -14.517 -7.139 23.231 1.00 82.06 183 ALA A N 1
ATOM 1415 C CA . ALA A 1 183 ? -13.291 -7.905 23.442 1.00 82.06 183 ALA A CA 1
ATOM 1416 C C . ALA A 1 183 ? -13.065 -8.938 22.321 1.00 82.06 183 ALA A C 1
ATOM 1418 O O . ALA A 1 183 ? -11.970 -8.997 21.758 1.00 82.06 183 ALA A O 1
ATOM 1419 N N . SER A 1 184 ? -14.115 -9.663 21.917 1.00 83.56 184 SER A N 1
ATOM 1420 C CA . SER A 1 184 ? -14.069 -10.592 20.779 1.00 83.56 184 SER A CA 1
ATOM 1421 C C . SER A 1 184 ? -13.733 -9.884 19.457 1.00 83.56 184 SER A C 1
ATOM 1423 O O . SER A 1 184 ? -12.887 -10.359 18.698 1.00 83.56 184 SER A O 1
ATOM 1425 N N . SER A 1 185 ? -14.292 -8.693 19.206 1.00 84.38 185 SER A N 1
ATOM 1426 C CA . SER A 1 185 ? -13.922 -7.878 18.039 1.00 84.38 185 SER A CA 1
ATOM 1427 C C . SER A 1 185 ? -12.440 -7.482 18.052 1.00 84.38 185 SER A C 1
ATOM 1429 O O . SER A 1 185 ? -11.796 -7.482 17.002 1.00 84.38 185 SER A O 1
ATOM 1431 N N . ILE A 1 186 ? -11.877 -7.133 19.212 1.00 85.00 186 ILE A N 1
ATOM 1432 C CA . ILE A 1 186 ? -10.452 -6.786 19.340 1.00 85.00 186 ILE A CA 1
ATOM 1433 C C . ILE A 1 186 ? -9.577 -8.020 19.084 1.00 85.00 186 ILE A C 1
ATOM 1435 O O . ILE A 1 186 ? -8.542 -7.902 18.421 1.00 85.00 186 ILE A O 1
ATOM 1439 N N . GLU A 1 187 ? -9.976 -9.193 19.578 1.00 85.12 187 GLU A N 1
ATOM 1440 C CA . GLU A 1 187 ? -9.284 -10.459 19.321 1.00 85.12 187 GLU A CA 1
ATOM 1441 C C . GLU A 1 187 ? -9.258 -10.782 17.819 1.00 85.12 187 GLU A C 1
ATOM 1443 O O . GLU A 1 187 ? -8.193 -11.071 17.257 1.00 85.12 187 GLU A O 1
ATOM 1448 N N . GLU A 1 188 ? -10.405 -10.648 17.149 1.00 85.19 188 GLU A N 1
ATOM 1449 C CA . GLU A 1 188 ? -10.538 -10.845 15.708 1.00 85.19 188 GLU A CA 1
ATOM 1450 C C . GLU A 1 188 ? -9.631 -9.889 14.920 1.00 85.19 188 GLU A C 1
ATOM 1452 O O . GLU A 1 188 ? -8.853 -10.333 14.068 1.00 85.19 188 GLU A O 1
ATOM 1457 N N . LEU A 1 189 ? -9.635 -8.596 15.262 1.00 84.50 189 LEU A N 1
ATOM 1458 C CA . LEU A 1 189 ? -8.720 -7.612 14.676 1.00 84.50 189 LEU A CA 1
ATOM 1459 C C . LEU A 1 189 ? -7.252 -7.969 14.919 1.00 84.50 189 LEU A C 1
ATOM 1461 O O . LEU A 1 189 ? -6.411 -7.731 14.055 1.00 84.50 189 LEU A O 1
ATOM 1465 N N . ASN A 1 190 ? -6.915 -8.540 16.076 1.00 82.81 190 ASN A N 1
ATOM 1466 C CA . ASN A 1 190 ? -5.542 -8.910 16.411 1.00 82.81 190 ASN A CA 1
ATOM 1467 C C . ASN A 1 190 ? -5.070 -10.156 15.646 1.00 82.81 190 ASN A C 1
ATOM 1469 O O . ASN A 1 190 ? -3.886 -10.287 15.319 1.00 82.81 190 ASN A O 1
ATOM 1473 N N . ARG A 1 191 ? -5.984 -11.080 15.338 1.00 83.88 191 ARG A N 1
ATOM 1474 C CA . ARG A 1 191 ? -5.718 -12.180 14.410 1.00 83.88 191 ARG A CA 1
ATOM 1475 C C . ARG A 1 191 ? -5.448 -11.642 13.005 1.00 83.88 191 ARG A C 1
ATOM 1477 O O . ARG A 1 191 ? -4.378 -11.924 12.468 1.00 83.88 191 ARG A O 1
ATOM 1484 N N . ILE A 1 192 ? -6.333 -10.793 12.481 1.00 80.75 192 ILE A N 1
ATOM 1485 C CA . ILE A 1 192 ? -6.163 -10.199 11.147 1.00 80.75 192 ILE A CA 1
ATOM 1486 C C . ILE A 1 192 ? -4.885 -9.351 11.083 1.00 80.75 192 ILE A C 1
ATOM 1488 O O . ILE A 1 192 ? -4.125 -9.424 10.125 1.00 80.75 192 ILE A O 1
ATOM 1492 N N . PHE A 1 193 ? -4.574 -8.581 12.127 1.00 81.75 193 PHE A N 1
ATOM 1493 C CA . PHE A 1 193 ? -3.351 -7.781 12.186 1.00 81.75 193 PHE A CA 1
ATOM 1494 C C . PHE A 1 193 ? -2.084 -8.641 12.084 1.00 81.75 193 PHE A C 1
ATOM 1496 O O . PHE A 1 193 ? -1.126 -8.231 11.430 1.00 81.75 193 PHE A O 1
ATOM 1503 N N . ARG A 1 194 ? -2.065 -9.833 12.699 1.00 81.31 194 ARG A N 1
ATOM 1504 C CA . ARG A 1 194 ? -0.953 -10.788 12.562 1.00 81.31 194 ARG A CA 1
ATOM 1505 C C . ARG A 1 194 ? -0.870 -11.356 11.145 1.00 81.31 194 ARG A C 1
ATOM 1507 O O . ARG A 1 194 ? 0.228 -11.419 10.598 1.00 81.31 194 ARG A O 1
ATOM 1514 N N . GLU A 1 195 ? -2.006 -11.707 10.549 1.00 78.31 195 GLU A N 1
ATOM 1515 C CA . GLU A 1 195 ? -2.101 -12.188 9.161 1.00 78.31 195 GLU A CA 1
ATOM 1516 C C . GLU A 1 195 ? -1.587 -11.112 8.169 1.00 78.31 195 GLU A C 1
ATOM 1518 O O . GLU A 1 195 ? -0.727 -11.386 7.326 1.00 78.31 195 GLU A O 1
ATOM 1523 N N . LEU A 1 196 ? -1.969 -9.844 8.365 1.00 75.25 196 LEU A N 1
ATOM 1524 C CA . LEU A 1 196 ? -1.475 -8.691 7.599 1.00 75.25 196 LEU A CA 1
ATOM 1525 C C . LEU A 1 196 ? 0.008 -8.392 7.845 1.00 75.25 196 LEU A C 1
ATOM 1527 O O . LEU A 1 196 ? 0.728 -8.045 6.907 1.00 75.25 196 LEU A O 1
ATOM 1531 N N . ALA A 1 197 ? 0.485 -8.526 9.085 1.00 73.25 197 ALA A N 1
ATOM 1532 C CA . ALA A 1 197 ? 1.889 -8.307 9.410 1.00 73.25 197 ALA A CA 1
ATOM 1533 C C . ALA A 1 197 ? 2.783 -9.283 8.638 1.00 73.25 197 ALA A C 1
ATOM 1535 O O . ALA A 1 197 ? 3.780 -8.850 8.071 1.00 73.25 197 ALA A O 1
ATOM 1536 N N . VAL A 1 198 ? 2.400 -10.558 8.518 1.00 72.94 198 VAL A N 1
ATOM 1537 C CA . VAL A 1 198 ? 3.131 -11.533 7.688 1.00 72.94 198 VAL A CA 1
ATOM 1538 C C . VAL A 1 198 ? 3.163 -11.093 6.217 1.00 72.94 198 VAL A C 1
ATOM 1540 O O . VAL A 1 198 ? 4.225 -11.105 5.596 1.00 72.94 198 VAL A O 1
ATOM 1543 N N . MET A 1 199 ? 2.041 -10.601 5.675 1.00 67.38 199 MET A N 1
ATOM 1544 C CA . MET A 1 199 ? 1.971 -10.095 4.295 1.00 67.38 199 MET A CA 1
ATOM 1545 C C . MET A 1 199 ? 2.895 -8.885 4.035 1.00 67.38 199 MET A C 1
ATOM 1547 O O . MET A 1 199 ? 3.413 -8.719 2.924 1.00 67.38 199 MET A O 1
ATOM 1551 N N . VAL A 1 200 ? 3.107 -8.035 5.044 1.00 62.34 200 VAL A N 1
ATOM 1552 C CA . VAL A 1 200 ? 3.967 -6.841 4.965 1.00 62.34 200 VAL A CA 1
ATOM 1553 C C . VAL A 1 200 ? 5.442 -7.161 5.277 1.00 62.34 200 VAL A C 1
ATOM 1555 O O . VAL A 1 200 ? 6.327 -6.527 4.697 1.00 62.34 200 VAL A O 1
ATOM 1558 N N . ILE A 1 201 ? 5.715 -8.147 6.144 1.00 54.41 201 ILE A N 1
ATOM 1559 C CA . ILE A 1 201 ? 7.059 -8.529 6.623 1.00 54.41 201 ILE A CA 1
ATOM 1560 C C . ILE A 1 201 ? 7.848 -9.346 5.588 1.00 54.41 201 ILE A C 1
ATOM 1562 O O . ILE A 1 201 ? 9.057 -9.145 5.479 1.00 54.41 201 ILE A O 1
ATOM 1566 N N . ASP A 1 202 ? 7.193 -10.164 4.758 1.00 51.38 202 ASP A N 1
ATOM 1567 C CA . ASP A 1 202 ? 7.839 -10.991 3.713 1.00 51.38 202 ASP A CA 1
ATOM 1568 C C . ASP A 1 202 ? 8.576 -10.189 2.606 1.00 51.38 202 ASP A C 1
ATOM 1570 O O . ASP A 1 202 ? 9.082 -10.763 1.644 1.00 51.38 202 ASP A O 1
ATOM 1574 N N . GLN A 1 203 ? 8.641 -8.854 2.693 1.00 44.06 203 GLN A N 1
ATOM 1575 C CA . GLN A 1 203 ? 9.118 -7.969 1.619 1.00 44.06 203 GLN A CA 1
ATOM 1576 C C . GLN A 1 203 ? 10.264 -7.015 1.998 1.00 44.06 203 GLN A C 1
ATOM 1578 O O . GLN A 1 203 ? 10.455 -6.003 1.317 1.00 44.06 203 GLN A O 1
ATOM 1583 N N . GLY A 1 204 ? 11.023 -7.306 3.056 1.00 51.59 204 GLY A N 1
ATOM 1584 C CA . GLY A 1 204 ? 12.241 -6.561 3.399 1.00 51.59 204 GLY A CA 1
ATOM 1585 C C . GLY A 1 204 ? 11.997 -5.130 3.907 1.00 51.59 204 GLY A C 1
ATOM 1586 O O . GLY A 1 204 ? 10.956 -4.505 3.672 1.00 51.59 204 GLY A O 1
ATOM 1587 N N . SER A 1 205 ? 12.973 -4.612 4.657 1.00 53.94 205 SER A N 1
ATOM 1588 C CA . SER A 1 205 ? 12.928 -3.267 5.243 1.00 53.94 205 SER A CA 1
ATOM 1589 C C . SER A 1 205 ? 12.839 -2.174 4.164 1.00 53.94 205 SER A C 1
ATOM 1591 O O . SER A 1 205 ? 13.267 -2.364 3.028 1.00 53.94 205 SER A O 1
ATOM 1593 N N . ILE A 1 206 ? 12.311 -0.994 4.513 1.00 51.16 206 ILE A N 1
ATOM 1594 C CA . ILE A 1 206 ? 12.239 0.169 3.606 1.00 51.16 206 ILE A CA 1
ATOM 1595 C C . ILE A 1 206 ? 13.609 0.526 2.990 1.00 51.16 206 ILE A C 1
ATOM 1597 O O . ILE A 1 206 ? 13.649 1.004 1.857 1.00 51.16 206 ILE A O 1
ATOM 1601 N N . LEU A 1 207 ? 14.713 0.265 3.708 1.00 51.84 207 LEU A N 1
ATOM 1602 C CA . LEU A 1 207 ? 16.076 0.532 3.235 1.00 51.84 207 LEU A CA 1
ATOM 1603 C C . LEU A 1 207 ? 16.482 -0.379 2.068 1.00 51.84 207 LEU A C 1
ATOM 1605 O O . LEU A 1 207 ? 17.027 0.111 1.083 1.00 51.84 207 LEU A O 1
ATOM 1609 N N . ASP A 1 208 ? 16.132 -1.663 2.130 1.00 57.25 208 ASP A N 1
ATOM 1610 C CA . ASP A 1 208 ? 16.491 -2.663 1.110 1.00 57.25 208 ASP A CA 1
ATOM 1611 C C . ASP A 1 208 ? 15.883 -2.313 -0.268 1.00 57.25 208 ASP A C 1
ATOM 1613 O O . ASP A 1 208 ? 16.423 -2.604 -1.334 1.00 57.25 208 ASP A O 1
ATOM 1617 N N . ARG A 1 209 ? 14.765 -1.574 -0.253 1.00 61.88 209 ARG A N 1
ATOM 1618 C CA . ARG A 1 209 ? 14.036 -1.126 -1.450 1.00 61.88 209 ARG A CA 1
ATOM 1619 C C . ARG A 1 209 ? 14.674 0.075 -2.137 1.00 61.88 209 ARG A C 1
ATOM 1621 O O . ARG A 1 209 ? 14.585 0.189 -3.360 1.00 61.88 209 ARG A O 1
ATOM 1628 N N . ILE A 1 210 ? 15.269 0.992 -1.372 1.00 65.44 210 ILE A N 1
ATOM 1629 C CA . ILE A 1 210 ? 16.009 2.123 -1.945 1.00 65.44 210 ILE A CA 1
ATOM 1630 C C . ILE A 1 210 ? 17.271 1.586 -2.608 1.00 65.44 210 ILE A C 1
ATOM 1632 O O . ILE A 1 210 ? 17.542 1.948 -3.752 1.00 65.44 210 ILE A O 1
ATOM 1636 N N . ASP A 1 211 ? 17.978 0.674 -1.944 1.00 71.56 211 ASP A N 1
ATOM 1637 C CA . ASP A 1 211 ? 19.179 0.060 -2.501 1.00 71.56 211 ASP A CA 1
ATOM 1638 C C . ASP A 1 211 ? 18.862 -0.750 -3.767 1.00 71.56 211 ASP A C 1
ATOM 1640 O O . ASP A 1 211 ? 19.467 -0.483 -4.806 1.00 71.56 211 ASP A O 1
ATOM 1644 N N . TYR A 1 212 ? 17.828 -1.603 -3.756 1.00 74.44 212 TYR A N 1
ATOM 1645 C CA . TYR A 1 212 ? 17.413 -2.369 -4.942 1.00 74.44 212 TYR A CA 1
ATOM 1646 C C . TYR A 1 212 ? 17.042 -1.478 -6.141 1.00 74.44 212 TYR A C 1
ATOM 1648 O O . TYR A 1 212 ? 17.504 -1.689 -7.267 1.00 74.44 212 TYR A O 1
ATOM 1656 N N . ASN A 1 213 ? 16.214 -0.449 -5.922 1.00 72.69 213 ASN A N 1
ATOM 1657 C CA . ASN A 1 213 ? 15.812 0.457 -7.000 1.00 72.69 213 ASN A CA 1
ATOM 1658 C C . ASN A 1 213 ? 16.990 1.298 -7.513 1.00 72.69 213 ASN A C 1
ATOM 1660 O O . ASN A 1 213 ? 17.102 1.526 -8.721 1.00 72.69 213 ASN A O 1
ATOM 1664 N N . THR A 1 214 ? 17.887 1.729 -6.625 1.00 75.00 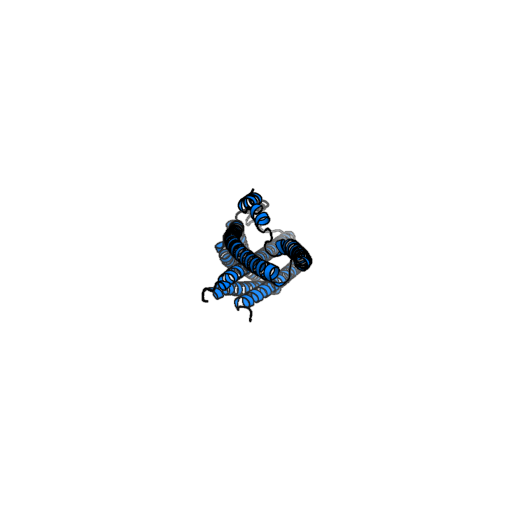214 THR A N 1
ATOM 1665 C CA . THR A 1 214 ? 19.083 2.504 -6.989 1.00 75.00 214 THR A CA 1
ATOM 1666 C C . THR A 1 214 ? 20.075 1.649 -7.777 1.00 75.00 214 THR A C 1
ATOM 1668 O O . THR A 1 214 ? 20.598 2.102 -8.797 1.00 75.00 214 THR A O 1
ATOM 1671 N N . GLU A 1 215 ? 20.275 0.392 -7.382 1.00 79.06 215 GLU A N 1
ATOM 1672 C CA . GLU A 1 215 ? 21.092 -0.585 -8.107 1.00 79.06 215 GLU A CA 1
ATOM 1673 C C . GLU A 1 215 ? 20.511 -0.884 -9.499 1.00 79.06 215 GLU A C 1
ATOM 1675 O O . GLU A 1 215 ? 21.224 -0.900 -10.504 1.00 79.06 215 GLU A O 1
ATOM 1680 N N . LYS A 1 216 ? 19.187 -1.020 -9.612 1.00 78.25 216 LYS A N 1
ATOM 1681 C CA . LYS A 1 216 ? 18.514 -1.200 -10.906 1.00 78.25 216 LYS A CA 1
ATOM 1682 C C . LYS A 1 216 ? 18.688 0.007 -11.831 1.00 78.25 216 LYS A C 1
ATOM 1684 O O . LYS A 1 216 ? 18.893 -0.174 -13.036 1.00 78.25 216 LYS A O 1
ATOM 1689 N N . ILE A 1 217 ? 18.596 1.228 -11.299 1.00 78.00 217 ILE A N 1
ATOM 1690 C CA . ILE A 1 217 ? 18.849 2.464 -12.058 1.00 78.00 217 ILE A CA 1
ATOM 1691 C C . ILE A 1 217 ? 20.311 2.517 -12.502 1.00 78.00 217 ILE A C 1
ATOM 1693 O O . ILE A 1 217 ? 20.568 2.814 -13.669 1.00 78.00 217 ILE A O 1
ATOM 1697 N N . TYR A 1 218 ? 21.246 2.166 -11.617 1.00 83.25 218 TYR A N 1
ATOM 1698 C CA . TYR A 1 218 ? 22.669 2.076 -11.931 1.00 83.25 218 TYR A CA 1
ATOM 1699 C C . TYR A 1 218 ? 22.932 1.122 -13.104 1.00 83.25 218 TYR A C 1
ATOM 1701 O O . TYR A 1 218 ? 23.479 1.536 -14.125 1.00 83.25 218 TYR A O 1
ATOM 1709 N N . ASN A 1 219 ? 22.427 -0.110 -13.023 1.00 83.69 219 ASN A N 1
ATOM 1710 C CA . ASN A 1 219 ? 22.603 -1.126 -14.062 1.00 83.69 219 ASN A CA 1
ATOM 1711 C C . ASN A 1 219 ? 22.001 -0.698 -15.414 1.00 83.69 219 ASN A C 1
ATOM 1713 O O . ASN A 1 219 ? 22.593 -0.921 -16.472 1.00 83.69 219 ASN A O 1
ATOM 1717 N N . LYS A 1 220 ? 20.831 -0.041 -15.408 1.00 81.06 220 LYS A N 1
ATOM 1718 C CA . LYS A 1 220 ? 20.221 0.506 -16.634 1.00 81.06 220 LYS A CA 1
ATOM 1719 C C . LYS A 1 220 ? 21.024 1.672 -17.217 1.00 81.06 220 LYS A C 1
ATOM 1721 O O . LYS A 1 220 ? 21.160 1.751 -18.438 1.00 81.06 220 LYS A O 1
ATOM 1726 N N . ALA A 1 221 ? 21.537 2.564 -16.373 1.00 80.75 221 ALA A N 1
ATOM 1727 C CA . ALA A 1 221 ? 22.366 3.691 -16.789 1.00 80.75 221 ALA A CA 1
ATOM 1728 C C . ALA A 1 221 ? 23.689 3.215 -17.414 1.00 80.75 221 ALA A C 1
ATOM 1730 O O . ALA A 1 221 ? 24.077 3.703 -18.476 1.00 80.75 221 ALA A O 1
ATOM 1731 N N . GLU A 1 222 ? 24.329 2.211 -16.811 1.00 84.94 222 GLU A N 1
ATOM 1732 C CA . GLU A 1 222 ? 25.540 1.561 -17.322 1.00 84.94 222 GLU A CA 1
ATOM 1733 C C . GLU A 1 222 ? 25.288 0.915 -18.697 1.00 84.94 222 GLU A C 1
ATOM 1735 O O . GLU A 1 222 ? 26.003 1.197 -19.662 1.00 84.94 222 GLU A O 1
ATOM 1740 N N . ALA A 1 223 ? 24.205 0.143 -18.838 1.00 85.62 223 ALA A N 1
ATOM 1741 C CA . ALA A 1 223 ? 23.824 -0.453 -20.119 1.00 85.62 223 ALA A CA 1
ATOM 1742 C C . ALA A 1 223 ? 23.531 0.606 -21.203 1.00 85.62 223 ALA A C 1
ATOM 1744 O O . ALA A 1 223 ? 23.918 0.439 -22.363 1.00 85.62 223 ALA A O 1
ATOM 1745 N N . GLY A 1 224 ? 22.878 1.715 -20.837 1.00 83.62 224 GLY A N 1
ATOM 1746 C CA . GLY A 1 224 ? 22.650 2.853 -21.731 1.00 83.62 224 GLY A CA 1
ATOM 1747 C C . GLY A 1 224 ? 23.955 3.512 -22.193 1.00 83.62 224 GLY A C 1
ATOM 1748 O O . GLY A 1 224 ? 24.104 3.821 -23.379 1.00 83.62 224 GLY A O 1
ATOM 1749 N N . ARG A 1 225 ? 24.934 3.653 -21.289 1.00 81.50 225 ARG A N 1
ATOM 1750 C CA . ARG A 1 225 ? 26.275 4.171 -21.601 1.00 81.50 225 ARG A CA 1
ATOM 1751 C C . ARG A 1 225 ? 26.983 3.294 -22.631 1.00 81.50 225 ARG A C 1
ATOM 1753 O O . ARG A 1 225 ? 27.478 3.815 -23.629 1.00 81.50 225 ARG A O 1
ATOM 1760 N N . GLU A 1 226 ? 26.984 1.974 -22.441 1.00 85.94 226 GLU A N 1
ATOM 1761 C CA . GLU A 1 226 ? 27.598 1.050 -23.401 1.00 85.94 226 GLU A CA 1
ATOM 1762 C C . GLU A 1 226 ? 26.965 1.139 -24.793 1.00 85.94 226 GLU A C 1
ATOM 1764 O O . GLU A 1 226 ? 27.668 1.095 -25.806 1.00 85.94 226 GLU A O 1
ATOM 1769 N N . GLN A 1 227 ? 25.635 1.240 -24.864 1.00 82.31 227 GLN A N 1
ATOM 1770 C CA . GLN A 1 227 ? 24.925 1.356 -26.137 1.00 82.31 227 GLN A CA 1
ATOM 1771 C C . GLN A 1 227 ? 25.273 2.665 -26.853 1.00 82.31 227 GLN A C 1
ATOM 1773 O O . GLN A 1 227 ? 25.549 2.641 -28.055 1.00 82.31 227 GLN A O 1
ATOM 1778 N N . MET A 1 228 ? 25.342 3.785 -26.127 1.00 77.06 228 MET A N 1
ATOM 1779 C CA . MET A 1 228 ? 25.784 5.062 -26.695 1.00 77.06 228 MET A CA 1
ATOM 1780 C C . MET A 1 228 ? 27.242 5.012 -27.160 1.00 77.06 228 MET A C 1
ATOM 1782 O O . MET A 1 228 ? 27.559 5.495 -28.248 1.00 77.06 228 MET A O 1
ATOM 1786 N N . GLU A 1 229 ? 28.128 4.368 -26.401 1.00 82.56 229 GLU A N 1
ATOM 1787 C CA . GLU A 1 229 ? 29.529 4.205 -26.786 1.00 82.56 229 GLU A CA 1
ATOM 1788 C C . GLU A 1 229 ? 29.672 3.363 -28.066 1.00 82.56 229 GLU A C 1
ATOM 1790 O O . GLU A 1 229 ? 30.390 3.742 -28.999 1.00 82.56 229 GLU A O 1
ATOM 1795 N N . LYS A 1 230 ? 28.929 2.252 -28.167 1.00 83.12 230 LYS A N 1
ATOM 1796 C CA . LYS A 1 230 ? 28.851 1.428 -29.385 1.00 83.12 230 LYS A CA 1
ATOM 1797 C C . LYS A 1 230 ? 28.301 2.232 -30.569 1.00 83.12 230 LYS A C 1
ATOM 1799 O O . LYS A 1 230 ? 28.855 2.132 -31.669 1.00 83.12 230 LYS A O 1
ATOM 1804 N N . ALA A 1 231 ? 27.276 3.060 -30.359 1.00 77.06 231 ALA A N 1
ATOM 1805 C CA . ALA A 1 231 ? 26.703 3.919 -31.396 1.00 77.06 231 ALA A CA 1
ATOM 1806 C C . ALA A 1 231 ? 27.714 4.961 -31.906 1.00 77.06 231 ALA A C 1
ATOM 1808 O O . ALA A 1 231 ? 27.894 5.096 -33.118 1.00 77.06 231 ALA A O 1
ATOM 1809 N N . VAL A 1 232 ? 28.450 5.628 -31.010 1.00 78.81 232 VAL A N 1
ATOM 1810 C CA . VAL A 1 232 ? 29.503 6.589 -31.384 1.00 78.81 232 VAL A CA 1
ATOM 1811 C C . VAL A 1 232 ? 30.643 5.908 -32.137 1.00 78.81 232 VAL A C 1
ATOM 1813 O O . VAL A 1 232 ? 31.056 6.394 -33.194 1.00 78.81 232 VAL A O 1
ATOM 1816 N N . ARG A 1 233 ? 31.129 4.755 -31.654 1.00 77.81 233 ARG A N 1
ATOM 1817 C CA . ARG A 1 233 ? 32.181 3.977 -32.335 1.00 77.81 233 ARG A CA 1
ATOM 1818 C C . ARG A 1 233 ? 31.742 3.551 -33.740 1.00 77.81 233 ARG A C 1
ATOM 1820 O O . ARG A 1 233 ? 32.533 3.640 -34.679 1.00 77.81 233 ARG A O 1
ATOM 1827 N N . THR A 1 234 ? 30.490 3.119 -33.895 1.00 74.56 234 THR A N 1
ATOM 1828 C CA . THR A 1 234 ? 29.923 2.713 -35.192 1.00 74.56 234 THR A CA 1
ATOM 1829 C C . THR A 1 234 ? 29.772 3.908 -36.132 1.00 74.56 234 THR A C 1
ATOM 1831 O O . THR A 1 234 ? 30.213 3.835 -37.280 1.00 74.56 234 THR A O 1
ATOM 1834 N N . LYS A 1 235 ? 29.256 5.044 -35.639 1.00 70.44 235 LYS A N 1
ATOM 1835 C CA . LYS A 1 235 ? 29.133 6.284 -36.420 1.00 70.44 235 LYS A CA 1
ATOM 1836 C C . LYS A 1 235 ? 30.494 6.782 -36.912 1.00 70.44 235 LYS A C 1
ATOM 1838 O O . LYS A 1 235 ? 30.635 7.059 -38.098 1.00 70.44 235 LYS A O 1
ATOM 1843 N N . ARG A 1 236 ? 31.519 6.809 -36.050 1.00 70.62 236 ARG A N 1
ATOM 1844 C CA . ARG A 1 236 ? 32.884 7.245 -36.410 1.00 70.62 236 ARG A CA 1
ATOM 1845 C C . ARG A 1 236 ? 33.506 6.394 -37.522 1.00 70.62 236 ARG A C 1
ATOM 1847 O O . ARG A 1 236 ? 34.176 6.932 -38.398 1.00 70.62 236 ARG A O 1
ATOM 1854 N N . LYS A 1 237 ? 33.282 5.075 -37.504 1.00 69.62 237 LYS A N 1
ATOM 1855 C CA . LYS A 1 237 ? 33.752 4.165 -38.565 1.00 69.62 237 LYS A CA 1
ATOM 1856 C C . LYS A 1 237 ? 33.007 4.362 -39.886 1.00 69.62 237 LYS A C 1
ATOM 1858 O O . LYS A 1 237 ? 33.597 4.161 -40.943 1.00 69.62 237 LYS A O 1
ATOM 1863 N N . ASN A 1 238 ? 31.721 4.708 -39.837 1.00 66.06 238 ASN A N 1
ATOM 1864 C CA . ASN A 1 238 ? 30.931 4.927 -41.046 1.00 66.06 238 ASN A CA 1
ATOM 1865 C C . ASN A 1 238 ? 31.239 6.287 -41.695 1.00 66.06 238 ASN A C 1
ATOM 1867 O O . ASN A 1 238 ? 31.316 6.383 -42.918 1.00 66.06 238 ASN A O 1
ATOM 1871 N N . ASP A 1 239 ? 31.486 7.315 -40.879 1.00 66.19 239 ASP A N 1
ATOM 1872 C CA . ASP A 1 239 ? 31.841 8.658 -41.346 1.00 66.19 239 ASP A CA 1
ATOM 1873 C C . ASP A 1 239 ? 33.180 8.657 -42.104 1.00 66.19 239 ASP A C 1
ATOM 1875 O O . ASP A 1 239 ? 33.271 9.198 -43.202 1.00 66.19 239 ASP A O 1
ATOM 1879 N N . SER A 1 240 ? 34.195 7.929 -41.615 1.00 64.06 240 SER A N 1
ATOM 1880 C CA . SER A 1 240 ? 35.476 7.822 -42.328 1.00 64.06 240 SER A CA 1
ATOM 1881 C C . SER A 1 240 ? 35.339 7.143 -43.695 1.00 64.06 240 SER A C 1
ATOM 1883 O O . SER A 1 240 ? 35.899 7.624 -44.675 1.00 64.06 240 SER A O 1
ATOM 1885 N N . ARG A 1 241 ? 34.551 6.066 -43.804 1.00 69.00 241 ARG A N 1
ATOM 1886 C CA . ARG A 1 241 ? 34.277 5.393 -45.091 1.00 69.00 241 ARG A CA 1
ATOM 1887 C C . ARG A 1 241 ? 33.525 6.295 -46.064 1.00 69.00 241 ARG A C 1
ATOM 1889 O O . ARG A 1 241 ? 33.848 6.325 -47.249 1.00 69.00 241 ARG A O 1
ATOM 1896 N N . THR A 1 242 ? 32.557 7.044 -45.548 1.00 66.94 242 THR A N 1
ATOM 1897 C CA . THR A 1 242 ? 31.761 7.999 -46.321 1.00 66.94 242 THR A CA 1
ATOM 1898 C C . THR A 1 242 ? 32.652 9.117 -46.873 1.00 66.94 242 THR A C 1
ATOM 1900 O O . THR A 1 242 ? 32.575 9.428 -48.059 1.00 66.94 242 THR A O 1
ATOM 1903 N N . GLN A 1 243 ? 33.581 9.640 -46.065 1.00 66.50 243 GLN A N 1
ATOM 1904 C CA . GLN A 1 243 ? 34.562 10.646 -46.491 1.00 66.50 243 GLN A CA 1
ATOM 1905 C C . GLN A 1 243 ? 35.493 10.139 -47.603 1.00 66.50 243 GLN A C 1
ATOM 1907 O O . GLN A 1 243 ? 35.718 10.861 -48.573 1.00 66.50 243 GLN A O 1
ATOM 1912 N N . TRP A 1 244 ? 35.982 8.895 -47.520 1.00 71.62 244 TRP A N 1
ATOM 1913 C CA . TRP A 1 244 ? 36.797 8.300 -48.591 1.00 71.62 244 TRP A CA 1
ATOM 1914 C C . TRP A 1 244 ? 36.018 8.123 -49.903 1.00 71.62 244 TRP A C 1
ATOM 1916 O O . TRP A 1 244 ? 36.571 8.366 -50.975 1.00 71.62 244 TRP A O 1
ATOM 1926 N N . CYS A 1 245 ? 34.731 7.762 -49.838 1.00 74.69 245 CYS A N 1
ATOM 1927 C CA . CYS A 1 245 ? 33.877 7.660 -51.027 1.00 74.69 245 CYS A CA 1
ATOM 1928 C C . CYS A 1 245 ? 33.633 9.031 -51.676 1.00 74.69 245 CYS A C 1
ATOM 1930 O O . CYS A 1 245 ? 33.761 9.163 -52.893 1.00 74.69 245 CYS A O 1
ATOM 1932 N N . PHE A 1 246 ? 33.350 10.063 -50.871 1.00 75.12 246 PHE A N 1
ATOM 1933 C CA . PHE A 1 246 ? 33.202 11.436 -51.367 1.00 75.12 246 PHE A CA 1
ATOM 1934 C C . PHE A 1 246 ? 34.492 11.968 -52.002 1.00 75.12 246 PHE A C 1
ATOM 1936 O O . PHE A 1 246 ? 34.435 12.589 -53.062 1.00 75.12 246 PHE A O 1
ATOM 1943 N N . LEU A 1 247 ? 35.656 11.689 -51.404 1.00 76.88 247 LEU A N 1
ATOM 1944 C CA . LEU A 1 247 ? 36.950 12.092 -51.959 1.00 76.88 247 LEU A CA 1
ATOM 1945 C C . LEU A 1 247 ? 37.209 11.445 -53.330 1.00 76.88 247 LEU A C 1
ATOM 1947 O O . LEU A 1 247 ? 37.683 12.118 -54.244 1.00 76.88 247 LEU A O 1
ATOM 1951 N N . GLY A 1 248 ? 36.856 10.165 -53.489 1.00 78.75 248 GLY A N 1
ATOM 1952 C CA . GLY A 1 248 ? 36.957 9.457 -54.767 1.00 78.75 248 GLY A CA 1
ATOM 1953 C C . GLY A 1 248 ? 36.067 10.057 -55.861 1.00 78.75 248 GLY A C 1
ATOM 1954 O O . GLY A 1 248 ? 36.524 10.224 -56.990 1.00 78.75 248 GLY A O 1
ATOM 1955 N N . TRP A 1 249 ? 34.833 10.440 -55.520 1.00 80.81 249 TRP A N 1
ATOM 1956 C CA . TRP A 1 249 ? 33.913 11.123 -56.442 1.00 80.81 249 TRP A CA 1
ATOM 1957 C C . TRP A 1 249 ? 34.470 12.471 -56.917 1.00 80.81 249 TRP A C 1
ATOM 1959 O O . TRP A 1 249 ? 34.567 12.707 -58.118 1.00 80.81 249 TRP A O 1
ATOM 1969 N N . ILE A 1 250 ? 34.948 13.305 -55.986 1.00 79.25 250 ILE A N 1
ATOM 1970 C CA . ILE A 1 250 ? 35.554 14.609 -56.306 1.00 79.25 250 ILE A CA 1
ATOM 1971 C C . ILE A 1 250 ? 36.779 14.444 -57.222 1.00 79.25 250 ILE A C 1
ATOM 1973 O O . ILE A 1 250 ? 36.970 15.231 -58.149 1.00 79.25 250 ILE A O 1
ATOM 1977 N N . ALA A 1 251 ? 37.610 13.423 -56.988 1.00 81.69 251 ALA A N 1
ATOM 1978 C CA . ALA A 1 251 ? 38.775 13.147 -57.828 1.00 81.69 251 ALA A CA 1
ATOM 1979 C C . ALA A 1 251 ? 38.386 12.709 -59.254 1.00 81.69 251 ALA A C 1
ATOM 1981 O O . ALA A 1 251 ? 39.015 13.148 -60.219 1.00 81.69 251 ALA A O 1
ATOM 1982 N N . ALA A 1 252 ? 37.347 11.880 -59.397 1.00 81.88 252 ALA A N 1
ATOM 1983 C CA . ALA A 1 252 ? 36.832 11.454 -60.698 1.00 81.88 252 ALA A CA 1
ATOM 1984 C C . ALA A 1 252 ? 36.266 12.638 -61.503 1.00 81.88 252 ALA A C 1
ATOM 1986 O O . ALA A 1 252 ? 36.594 12.789 -62.683 1.00 81.88 252 ALA A O 1
ATOM 1987 N N . ASP A 1 253 ? 35.499 13.517 -60.853 1.00 80.56 253 ASP A N 1
ATOM 1988 C CA . ASP A 1 253 ? 34.959 14.731 -61.473 1.00 80.56 253 ASP A CA 1
ATOM 1989 C C . ASP A 1 253 ? 36.075 15.691 -61.915 1.00 80.56 253 ASP A C 1
ATOM 1991 O O . ASP A 1 253 ? 36.040 16.229 -63.025 1.00 80.56 253 ASP A O 1
ATOM 1995 N N . ALA A 1 254 ? 37.114 15.869 -61.090 1.00 80.88 254 ALA A N 1
ATOM 1996 C CA . ALA A 1 254 ? 38.271 16.696 -61.434 1.00 80.88 254 ALA A CA 1
ATOM 1997 C C . ALA A 1 254 ? 39.033 16.155 -62.658 1.00 80.88 254 ALA A C 1
ATOM 1999 O O . ALA A 1 254 ? 39.424 16.930 -63.535 1.00 80.88 254 ALA A O 1
ATOM 2000 N N . LEU A 1 255 ? 39.209 14.831 -62.751 1.00 86.44 255 LEU A N 1
ATOM 2001 C CA . LEU A 1 255 ? 39.839 14.187 -63.905 1.00 86.44 255 LEU A CA 1
ATOM 2002 C C . LEU A 1 255 ? 39.002 14.381 -65.179 1.00 86.44 255 LEU A C 1
ATOM 2004 O O . LEU A 1 255 ? 39.550 14.730 -66.226 1.00 86.44 255 LEU A O 1
ATOM 2008 N N . ALA A 1 256 ? 37.682 14.199 -65.093 1.00 81.50 256 ALA A N 1
ATOM 2009 C CA . ALA A 1 256 ? 36.774 14.403 -66.220 1.00 81.50 256 ALA A CA 1
ATOM 2010 C C . ALA A 1 256 ? 36.807 15.856 -66.722 1.00 81.50 256 ALA A C 1
ATOM 2012 O O . ALA A 1 256 ? 36.904 16.090 -67.929 1.00 81.50 256 ALA A O 1
ATOM 2013 N N . LEU A 1 257 ? 36.806 16.834 -65.808 1.00 83.12 257 LEU A N 1
ATOM 2014 C CA . LEU A 1 257 ? 36.949 18.251 -66.149 1.00 83.12 257 LEU A CA 1
ATOM 2015 C C . LEU A 1 257 ? 38.291 18.551 -66.823 1.00 83.12 257 LEU A C 1
ATOM 2017 O O . LEU A 1 257 ? 38.313 19.280 -67.813 1.00 83.12 257 LEU A O 1
ATOM 2021 N N . LEU A 1 258 ? 39.394 17.967 -66.349 1.00 83.56 258 LEU A N 1
ATOM 2022 C CA . LEU A 1 258 ? 40.713 18.146 -66.961 1.00 83.56 258 LEU A CA 1
ATOM 2023 C C . LEU A 1 258 ? 40.741 17.623 -68.404 1.00 83.56 258 LEU A C 1
ATOM 2025 O O . LEU A 1 258 ? 41.215 18.320 -69.301 1.00 83.56 258 LEU A O 1
ATOM 2029 N N . VAL A 1 259 ? 40.181 16.435 -68.655 1.00 85.31 259 VAL A N 1
ATOM 2030 C CA . VAL A 1 259 ? 40.078 15.868 -70.011 1.00 85.31 259 VAL A CA 1
ATOM 2031 C C . VAL A 1 259 ? 39.226 16.758 -70.919 1.00 85.31 259 VAL A C 1
ATOM 2033 O O . VAL A 1 259 ? 39.597 17.000 -72.071 1.00 85.31 259 VAL A O 1
ATOM 2036 N N . LEU A 1 260 ? 38.103 17.275 -70.411 1.00 80.50 260 LEU A N 1
ATOM 2037 C CA . LEU A 1 260 ? 37.256 18.208 -71.153 1.00 80.50 260 LEU A CA 1
ATOM 2038 C C . LEU A 1 260 ? 37.990 19.513 -71.470 1.00 80.50 260 LEU A C 1
ATOM 2040 O O . LEU A 1 260 ? 37.893 19.973 -72.604 1.00 80.50 260 LEU A O 1
ATOM 2044 N N . LEU A 1 261 ? 38.761 20.070 -70.531 1.00 77.94 261 LEU A N 1
ATOM 2045 C CA . LEU A 1 261 ? 39.564 21.277 -70.751 1.00 77.94 261 LEU A CA 1
ATOM 2046 C C . LEU A 1 261 ? 40.631 21.067 -71.828 1.00 77.94 261 LEU A C 1
ATOM 2048 O O . LEU A 1 261 ? 40.713 21.872 -72.750 1.00 77.94 261 LEU A O 1
ATOM 2052 N N . VAL A 1 262 ? 41.384 19.964 -71.781 1.00 82.75 262 VAL A N 1
ATOM 2053 C CA . VAL A 1 262 ? 42.391 19.639 -72.811 1.00 82.75 262 VAL A CA 1
ATOM 2054 C C . VAL A 1 262 ? 41.738 19.475 -74.187 1.00 82.75 262 VAL A C 1
ATOM 2056 O O . VAL A 1 262 ? 42.225 20.007 -75.186 1.00 82.75 262 VAL A O 1
ATOM 2059 N N . LYS A 1 263 ? 40.597 18.776 -74.253 1.00 79.75 263 LYS A N 1
ATOM 2060 C CA . LYS A 1 263 ? 39.837 18.596 -75.499 1.00 79.75 263 LYS A CA 1
ATOM 2061 C C . LYS A 1 263 ? 39.255 19.915 -76.019 1.00 79.75 263 LYS A C 1
ATOM 2063 O O . LYS A 1 263 ? 39.114 20.085 -77.230 1.00 79.75 263 LYS A O 1
ATOM 2068 N N . TRP A 1 264 ? 38.900 20.832 -75.123 1.00 72.56 264 TRP A N 1
ATOM 2069 C CA . TRP A 1 264 ? 38.338 22.135 -75.463 1.00 72.56 264 TRP A CA 1
ATOM 2070 C C . TRP A 1 264 ? 39.416 23.109 -75.959 1.00 72.56 264 TRP A C 1
ATOM 2072 O O . TRP A 1 264 ? 39.232 23.716 -77.017 1.00 72.56 264 TRP A O 1
ATOM 2082 N N . GLU A 1 265 ? 40.560 23.182 -75.274 1.00 70.50 265 GLU A N 1
ATOM 2083 C CA . GLU A 1 265 ? 41.753 23.941 -75.683 1.00 70.50 265 GLU A CA 1
ATOM 2084 C C . GLU A 1 265 ? 42.169 23.600 -77.122 1.00 70.50 265 GLU A C 1
ATOM 2086 O O . GLU A 1 265 ? 42.355 24.494 -77.948 1.00 70.50 265 GLU A O 1
ATOM 2091 N N . LEU A 1 266 ? 42.178 22.307 -77.471 1.00 69.00 266 LEU A N 1
ATOM 2092 C CA . LEU A 1 266 ? 42.490 21.833 -78.825 1.00 69.00 266 LEU A CA 1
ATOM 2093 C C . LEU A 1 266 ? 41.501 22.296 -79.909 1.00 69.00 266 LEU A C 1
ATOM 2095 O O . LEU A 1 266 ? 41.874 22.334 -81.080 1.00 69.00 266 LEU A O 1
ATOM 2099 N N . LYS A 1 267 ? 40.244 22.606 -79.564 1.00 68.25 267 LYS A N 1
ATOM 2100 C CA . LYS A 1 267 ? 39.169 22.812 -80.553 1.00 68.25 267 LYS A CA 1
ATOM 2101 C C . LYS A 1 267 ? 38.675 24.259 -80.674 1.00 68.25 267 LYS A C 1
ATOM 2103 O O . LYS A 1 267 ? 38.169 24.610 -81.736 1.00 68.25 267 LYS A O 1
ATOM 2108 N N . TYR A 1 268 ? 38.799 25.095 -79.639 1.00 67.19 268 TYR A N 1
ATOM 2109 C CA . TYR A 1 268 ? 38.167 26.430 -79.627 1.00 67.19 268 TYR A CA 1
ATOM 2110 C C . TYR A 1 268 ? 39.082 27.605 -79.222 1.00 67.19 268 TYR A C 1
ATOM 2112 O O . TYR A 1 268 ? 38.646 28.751 -79.324 1.00 67.19 268 TYR A O 1
ATOM 2120 N N . GLY A 1 269 ? 40.339 27.357 -78.827 1.00 65.88 269 GLY A N 1
ATOM 2121 C CA . GLY A 1 269 ? 41.329 28.398 -78.511 1.00 65.88 269 GLY A CA 1
ATOM 2122 C C . GLY A 1 269 ? 41.125 29.144 -77.173 1.00 65.88 269 GLY A C 1
ATOM 2123 O O . GLY A 1 269 ? 40.016 29.270 -76.653 1.00 65.88 269 GLY A O 1
ATOM 2124 N N . LEU A 1 270 ? 42.228 29.688 -76.636 1.00 63.50 270 LEU A N 1
ATOM 2125 C CA . LEU A 1 270 ? 42.423 30.118 -75.234 1.00 63.50 270 LEU A CA 1
ATOM 2126 C C . LEU A 1 270 ? 41.416 31.144 -74.659 1.00 63.50 270 LEU A C 1
ATOM 2128 O O . LEU A 1 270 ? 41.221 31.217 -73.447 1.00 63.50 270 LEU A O 1
ATOM 2132 N N . LYS A 1 271 ? 40.783 31.987 -75.489 1.00 67.38 271 LYS A N 1
ATOM 2133 C CA . LYS A 1 271 ? 40.007 33.149 -74.995 1.00 67.38 271 LYS A CA 1
ATOM 2134 C C . LYS A 1 271 ? 38.702 32.766 -74.281 1.00 67.38 271 LYS A C 1
ATOM 2136 O O . LYS A 1 271 ? 38.298 33.460 -73.353 1.00 67.38 271 LYS A O 1
ATOM 2141 N N . ASN A 1 272 ? 38.071 31.653 -74.658 1.00 66.56 272 ASN A N 1
ATOM 2142 C CA . ASN A 1 272 ? 36.822 31.188 -74.031 1.00 66.56 272 ASN A CA 1
ATOM 2143 C C . ASN A 1 272 ? 37.064 30.345 -72.766 1.00 66.56 272 ASN A C 1
ATOM 2145 O O . ASN A 1 272 ? 36.153 30.159 -71.958 1.00 66.56 272 ASN A O 1
ATOM 2149 N N . VAL A 1 273 ? 38.302 29.887 -72.562 1.00 70.69 273 VAL A N 1
ATOM 2150 C CA . VAL A 1 273 ? 38.709 29.075 -71.407 1.00 70.69 273 VAL A CA 1
ATOM 2151 C C . VAL A 1 273 ? 38.733 29.909 -70.127 1.00 70.69 273 VAL A C 1
ATOM 2153 O O . VAL A 1 273 ? 38.327 29.429 -69.069 1.00 70.69 273 VAL A O 1
ATOM 2156 N N . PHE A 1 274 ? 39.098 31.192 -70.224 1.00 70.12 274 PHE A N 1
ATOM 2157 C CA . PHE A 1 274 ? 39.091 32.110 -69.083 1.00 70.12 274 PHE A CA 1
ATOM 2158 C C . PHE A 1 274 ? 37.686 32.286 -68.481 1.00 70.12 274 PHE A C 1
ATOM 2160 O O . PHE A 1 274 ? 37.510 32.152 -67.271 1.00 70.12 274 PHE A O 1
ATOM 2167 N N . TYR A 1 275 ? 36.662 32.499 -69.317 1.00 74.31 275 TYR A N 1
ATOM 2168 C CA . TYR A 1 275 ? 35.277 32.651 -68.849 1.00 74.31 275 TYR A CA 1
ATOM 2169 C C . TYR A 1 275 ? 34.737 31.379 -68.188 1.00 74.31 275 TYR A C 1
ATOM 2171 O O . TYR A 1 275 ? 34.042 31.452 -67.173 1.00 74.31 275 TYR A O 1
ATOM 2179 N N . PHE A 1 276 ? 35.089 30.209 -68.723 1.00 74.12 276 PHE A N 1
ATOM 2180 C CA . PHE A 1 276 ? 34.678 28.932 -68.150 1.00 74.12 276 PHE A CA 1
ATOM 2181 C C . PHE A 1 276 ? 35.361 28.635 -66.806 1.00 74.12 276 PHE A C 1
ATOM 2183 O O . PHE A 1 276 ? 34.698 28.202 -65.862 1.00 74.12 276 PHE A O 1
ATOM 2190 N N . LEU A 1 277 ? 36.660 28.933 -66.680 1.00 75.00 277 LEU A N 1
ATOM 2191 C CA . LEU A 1 277 ? 37.385 28.813 -65.411 1.00 75.00 277 LEU A CA 1
ATOM 2192 C C . LEU A 1 277 ? 36.814 29.751 -64.340 1.00 75.00 277 LEU A C 1
ATOM 2194 O O . LEU A 1 277 ? 36.637 29.331 -63.197 1.00 75.00 277 LEU A O 1
ATOM 2198 N N . CYS A 1 278 ? 36.454 30.987 -64.703 1.00 77.50 278 CYS A N 1
ATOM 2199 C CA . CYS A 1 278 ? 35.781 31.908 -63.786 1.00 77.50 278 CYS A CA 1
ATOM 2200 C C . CYS A 1 278 ? 34.420 31.371 -63.318 1.00 77.50 278 CYS A C 1
ATOM 2202 O O . CYS A 1 278 ? 34.116 31.446 -62.128 1.00 77.50 278 CYS A O 1
ATOM 2204 N N . PHE A 1 279 ? 33.618 30.787 -64.214 1.00 80.00 279 PHE A N 1
ATOM 2205 C CA . PHE A 1 279 ? 32.326 30.198 -63.849 1.00 80.00 279 PHE A CA 1
ATOM 2206 C C . PHE A 1 279 ? 32.481 29.006 -62.888 1.00 80.00 279 PHE A C 1
ATOM 2208 O O . PHE A 1 279 ? 31.815 28.960 -61.851 1.00 80.00 279 PHE A O 1
ATOM 2215 N N . LEU A 1 280 ? 33.409 28.085 -63.168 1.00 80.56 280 LEU A N 1
ATOM 2216 C CA . LEU A 1 280 ? 33.703 26.954 -62.279 1.00 80.56 280 LEU A CA 1
ATOM 2217 C C . LEU A 1 280 ? 34.226 27.403 -60.910 1.00 80.56 280 LEU A C 1
ATOM 2219 O O . LEU A 1 280 ? 33.852 26.814 -59.896 1.00 80.56 280 LEU A O 1
ATOM 2223 N N . ALA A 1 281 ? 35.042 28.459 -60.854 1.00 80.31 281 ALA A N 1
ATOM 2224 C CA . ALA A 1 281 ? 35.526 29.011 -59.592 1.00 80.31 281 ALA A CA 1
ATOM 2225 C C . ALA A 1 281 ? 34.373 29.544 -58.722 1.00 80.31 281 ALA A C 1
ATOM 2227 O O . ALA A 1 281 ? 34.334 29.272 -57.521 1.00 80.31 281 ALA A O 1
ATOM 2228 N N . VAL A 1 282 ? 33.397 30.237 -59.319 1.00 81.12 282 VAL A N 1
ATOM 2229 C CA . VAL A 1 282 ? 32.213 30.748 -58.604 1.00 81.12 282 VAL A CA 1
ATOM 2230 C C . VAL A 1 282 ? 31.346 29.602 -58.075 1.00 81.12 282 VAL A C 1
ATOM 2232 O O . VAL A 1 282 ? 30.958 29.612 -56.904 1.00 81.12 282 VAL A O 1
ATOM 2235 N N . VAL A 1 283 ? 31.099 28.575 -58.893 1.00 82.25 283 VAL A N 1
ATOM 2236 C CA . VAL A 1 283 ? 30.342 27.382 -58.473 1.00 82.25 283 VAL A CA 1
ATOM 2237 C C . VAL A 1 283 ? 31.077 26.626 -57.359 1.00 82.25 283 VAL A C 1
ATOM 2239 O O . VAL A 1 283 ? 30.464 26.251 -56.358 1.00 82.25 283 VAL A O 1
ATOM 2242 N N . GLY A 1 284 ? 32.400 26.473 -57.466 1.00 79.69 284 GLY A N 1
ATOM 2243 C CA . GLY A 1 284 ? 33.231 25.829 -56.445 1.00 79.69 284 GLY A CA 1
ATOM 2244 C C . GLY A 1 284 ? 33.204 26.556 -55.096 1.00 79.69 284 GLY A C 1
ATOM 2245 O O . GLY A 1 284 ? 33.109 25.913 -54.046 1.00 79.69 284 GLY A O 1
ATOM 2246 N N . VAL A 1 285 ? 33.211 27.894 -55.100 1.00 80.38 285 VAL A N 1
ATOM 2247 C CA . VAL A 1 285 ? 33.053 28.702 -53.877 1.00 80.38 285 VAL A CA 1
ATOM 2248 C C . VAL A 1 285 ? 31.665 28.500 -53.261 1.00 80.38 285 VAL A C 1
ATOM 2250 O O . VAL A 1 285 ? 31.568 28.321 -52.044 1.00 80.38 285 VAL A O 1
ATOM 2253 N N . GLY A 1 286 ? 30.610 28.444 -54.080 1.00 76.00 286 GLY A N 1
ATOM 2254 C CA . GLY A 1 286 ? 29.239 28.182 -53.624 1.00 76.00 286 GLY A CA 1
ATOM 2255 C C . GLY A 1 286 ? 29.072 26.815 -52.951 1.00 76.00 286 GLY A C 1
ATOM 2256 O O . GLY A 1 286 ? 28.469 26.716 -51.877 1.00 76.00 286 GLY A O 1
ATOM 2257 N N . ILE A 1 287 ? 29.677 25.767 -53.518 1.00 78.31 287 ILE A N 1
ATOM 2258 C CA . ILE A 1 287 ? 29.665 24.410 -52.944 1.00 78.31 287 ILE A CA 1
ATOM 2259 C C . ILE A 1 287 ? 30.440 24.372 -51.621 1.00 78.31 287 ILE A C 1
ATOM 2261 O O . ILE A 1 287 ? 29.944 23.835 -50.629 1.00 78.31 287 ILE A O 1
ATOM 2265 N N . LYS A 1 288 ? 31.624 24.997 -51.559 1.00 76.75 288 LYS A N 1
ATOM 2266 C CA . LYS A 1 288 ? 32.438 25.058 -50.332 1.00 76.75 288 LYS A CA 1
ATOM 2267 C C . LYS A 1 288 ? 31.715 25.791 -49.199 1.00 76.75 288 LYS A C 1
ATOM 2269 O O . LYS A 1 288 ? 31.784 25.361 -48.047 1.00 76.75 288 LYS A O 1
ATOM 2274 N N . PHE A 1 289 ? 31.025 26.886 -49.515 1.00 73.56 289 PHE A N 1
ATOM 2275 C CA . PHE A 1 289 ? 30.243 27.633 -48.533 1.00 73.56 289 PHE A CA 1
ATOM 2276 C C . PHE A 1 289 ? 29.071 26.785 -48.026 1.00 73.56 289 PHE A C 1
ATOM 2278 O O . PHE A 1 289 ? 28.909 26.633 -46.819 1.00 73.56 289 PHE A O 1
ATOM 2285 N N . SER A 1 290 ? 28.346 26.120 -48.927 1.00 68.94 290 SER A N 1
ATOM 2286 C CA . SER A 1 290 ? 27.236 25.224 -48.574 1.00 68.94 290 SER A CA 1
ATOM 2287 C C . SER A 1 290 ? 27.681 24.047 -47.692 1.00 68.94 290 SER A C 1
ATOM 2289 O O . SER A 1 290 ? 27.018 23.735 -46.704 1.00 68.94 290 SER A O 1
ATOM 2291 N N . TRP A 1 291 ? 28.850 23.450 -47.959 1.00 66.50 291 TRP A N 1
ATOM 2292 C CA . TRP A 1 291 ? 29.418 22.370 -47.137 1.00 66.50 291 TRP A CA 1
ATOM 2293 C C . TRP A 1 291 ? 29.751 22.825 -45.708 1.00 66.50 291 TRP A C 1
ATOM 2295 O O . TRP A 1 291 ? 29.504 22.094 -44.749 1.00 66.50 291 TRP A O 1
ATOM 2305 N N . LYS A 1 292 ? 30.256 24.056 -45.539 1.00 65.94 292 LYS A N 1
ATOM 2306 C CA . LYS A 1 292 ? 30.570 24.634 -44.220 1.00 65.94 292 LYS A CA 1
ATOM 2307 C C . LYS A 1 292 ? 29.321 24.801 -43.344 1.00 65.94 292 LYS A C 1
ATOM 2309 O O . LYS A 1 292 ? 29.409 24.628 -42.131 1.00 65.94 292 LYS A O 1
ATOM 2314 N N . TYR A 1 293 ? 28.170 25.099 -43.948 1.00 59.28 293 TYR A N 1
ATOM 2315 C CA . TYR A 1 293 ? 26.890 25.221 -43.238 1.00 59.28 293 TYR A CA 1
ATOM 2316 C C . TYR A 1 293 ? 26.193 23.872 -42.999 1.00 59.28 293 TYR A C 1
ATOM 2318 O O . TYR A 1 293 ? 25.455 23.743 -42.025 1.00 59.28 293 TYR A O 1
ATOM 2326 N N . LEU A 1 294 ? 26.458 22.851 -43.824 1.00 57.09 294 LEU A N 1
ATOM 2327 C CA . LEU A 1 294 ? 25.890 21.503 -43.661 1.00 57.09 294 LEU A CA 1
ATOM 2328 C C . LEU A 1 294 ? 26.671 20.612 -42.675 1.00 57.09 294 LEU A C 1
ATOM 2330 O O . LEU A 1 294 ? 26.111 19.682 -42.094 1.00 57.09 294 LEU A O 1
ATOM 2334 N N . GLN A 1 295 ? 27.953 20.911 -42.443 1.00 58.47 295 GLN A N 1
ATOM 2335 C CA . GLN A 1 295 ? 28.842 20.179 -41.533 1.00 58.47 295 GLN A CA 1
ATOM 2336 C C . GLN A 1 295 ? 28.277 19.939 -40.107 1.00 58.47 295 GLN A C 1
ATOM 2338 O O . GLN A 1 295 ? 28.396 18.809 -39.622 1.00 58.47 295 GLN A O 1
ATOM 2343 N N . PRO A 1 296 ? 27.638 20.914 -39.422 1.00 52.56 296 PRO A N 1
ATOM 2344 C CA . PRO A 1 296 ? 27.084 20.687 -38.082 1.00 52.56 296 PRO A CA 1
ATOM 2345 C C . PRO A 1 296 ? 25.817 19.810 -38.050 1.00 52.56 296 PRO A C 1
ATOM 2347 O O . PRO A 1 296 ? 25.543 19.204 -37.017 1.00 52.56 296 PRO A O 1
ATOM 2350 N N . LEU A 1 297 ? 25.068 19.688 -39.154 1.00 54.91 297 LEU A N 1
ATOM 2351 C CA . LEU A 1 297 ? 23.870 18.834 -39.232 1.00 54.91 297 LEU A CA 1
ATOM 2352 C C . LEU A 1 297 ? 24.213 17.349 -39.434 1.00 54.91 297 LEU A C 1
ATOM 2354 O O . LEU A 1 297 ? 23.524 16.481 -38.901 1.00 54.91 297 LEU A O 1
ATOM 2358 N N . CYS A 1 298 ? 25.304 17.037 -40.139 1.00 51.88 298 CYS A N 1
ATOM 2359 C CA . CYS A 1 298 ? 25.734 15.650 -40.363 1.00 51.88 298 CYS A CA 1
ATOM 2360 C C . CYS A 1 298 ? 26.514 15.058 -39.170 1.00 51.88 298 CYS A C 1
ATOM 2362 O O . CYS A 1 298 ? 26.394 13.865 -38.858 1.00 51.88 298 CYS A O 1
ATOM 2364 N N . CYS A 1 299 ? 27.252 15.891 -38.430 1.00 53.12 299 CYS A N 1
ATOM 2365 C CA . CYS A 1 299 ? 28.049 15.464 -37.279 1.00 53.12 299 CYS A CA 1
ATOM 2366 C C . CYS A 1 299 ? 27.793 16.338 -36.041 1.00 53.12 299 CYS A C 1
ATOM 2368 O O . CYS A 1 299 ? 28.663 17.121 -35.658 1.00 53.12 299 CYS A O 1
ATOM 2370 N N . PRO A 1 300 ? 26.641 16.182 -35.356 1.00 53.53 300 PRO A N 1
ATOM 2371 C CA . PRO A 1 300 ? 26.490 16.731 -34.017 1.00 53.53 300 PRO A CA 1
ATOM 2372 C C . PRO A 1 300 ? 27.575 16.140 -33.110 1.00 53.53 300 PRO A C 1
ATOM 2374 O O . PRO A 1 300 ? 27.789 14.921 -33.082 1.00 53.53 300 PRO A O 1
ATOM 2377 N N . ARG A 1 301 ? 28.278 17.030 -32.403 1.00 53.94 301 ARG A N 1
ATOM 2378 C CA . ARG A 1 301 ? 29.405 16.771 -31.498 1.00 53.94 301 ARG A CA 1
ATOM 2379 C C . ARG A 1 301 ? 28.919 16.057 -30.223 1.00 53.94 301 ARG A C 1
ATOM 2381 O O . ARG A 1 301 ? 28.986 16.586 -29.125 1.00 53.94 301 ARG A O 1
ATOM 2388 N N . LEU A 1 302 ? 28.403 14.836 -30.375 1.00 50.47 302 LEU A N 1
ATOM 2389 C CA . LEU A 1 302 ? 27.879 13.999 -29.285 1.00 50.47 302 LEU A CA 1
ATOM 2390 C C . LEU A 1 302 ? 28.972 13.596 -28.274 1.00 50.47 302 LEU A C 1
ATOM 2392 O O . LEU A 1 302 ? 28.679 13.183 -27.158 1.00 50.47 302 LEU A O 1
ATOM 2396 N N . THR A 1 303 ? 30.240 13.723 -28.667 1.00 51.69 303 THR A N 1
ATOM 2397 C CA . THR A 1 303 ? 31.414 13.383 -27.859 1.00 51.69 303 THR A CA 1
ATOM 2398 C C . THR A 1 303 ? 31.591 14.282 -26.635 1.00 51.69 303 THR A C 1
ATOM 2400 O O . THR A 1 303 ? 31.976 13.768 -25.594 1.00 51.69 303 THR A O 1
ATOM 2403 N N . GLU A 1 304 ? 31.244 15.575 -26.712 1.00 56.28 304 GLU A N 1
ATOM 2404 C CA . GLU A 1 304 ? 31.325 16.497 -25.557 1.00 56.28 304 GLU A CA 1
ATOM 2405 C C . GLU A 1 304 ? 30.327 16.124 -24.446 1.00 56.28 304 GLU A C 1
ATOM 2407 O O . GLU A 1 304 ? 30.619 16.285 -23.265 1.00 56.28 304 GLU A O 1
ATOM 2412 N N . PHE A 1 305 ? 29.164 15.571 -24.804 1.00 53.56 305 PHE A N 1
ATOM 2413 C CA . PHE A 1 305 ? 28.134 15.185 -23.832 1.00 53.56 305 PHE A CA 1
ATOM 2414 C C . PHE A 1 305 ? 28.487 13.890 -23.080 1.00 53.56 305 PHE A C 1
ATOM 2416 O O . PHE A 1 305 ? 28.110 13.710 -21.925 1.00 53.56 305 PHE A O 1
ATOM 2423 N N . LEU A 1 306 ? 29.221 12.987 -23.737 1.00 53.81 306 LEU A N 1
ATOM 2424 C CA . LEU A 1 306 ? 29.641 11.700 -23.177 1.00 53.81 306 LEU A CA 1
ATOM 2425 C C . LEU A 1 306 ? 30.809 11.830 -22.194 1.00 53.81 306 LEU A C 1
ATOM 2427 O O . LEU A 1 306 ? 30.862 11.084 -21.224 1.00 53.81 306 LEU A O 1
ATOM 2431 N N . GLU A 1 307 ? 31.722 12.775 -22.417 1.00 55.66 307 GLU A N 1
ATOM 2432 C CA . GLU A 1 307 ? 32.897 12.983 -21.557 1.00 55.66 307 GLU A CA 1
ATOM 2433 C C . GLU A 1 307 ? 32.529 13.620 -20.201 1.00 55.66 307 GLU A C 1
ATOM 2435 O O . GLU A 1 307 ? 33.220 13.427 -19.203 1.00 55.66 307 GLU A O 1
ATOM 2440 N N . ALA A 1 308 ? 31.390 14.319 -20.139 1.00 57.94 308 ALA A N 1
ATOM 2441 C CA . ALA A 1 308 ? 30.862 14.925 -18.917 1.00 57.94 308 ALA A CA 1
ATOM 2442 C C . ALA A 1 308 ? 30.005 13.972 -18.056 1.00 57.94 308 ALA A C 1
ATOM 2444 O O . ALA A 1 308 ? 29.712 14.290 -16.900 1.00 57.94 308 ALA A O 1
ATOM 2445 N N . TRP A 1 309 ? 29.580 12.821 -18.588 1.00 56.88 309 TRP A N 1
ATOM 2446 C CA . TRP A 1 309 ? 28.629 11.931 -17.920 1.00 56.88 309 TRP A CA 1
ATOM 2447 C C . TRP A 1 309 ? 29.331 10.713 -17.306 1.00 56.88 309 TRP A C 1
ATOM 2449 O O . TRP A 1 309 ? 29.467 9.664 -17.930 1.00 56.88 309 TRP A O 1
ATOM 2459 N N . ASP A 1 310 ? 29.780 10.868 -16.058 1.00 65.88 310 ASP A N 1
ATOM 2460 C CA . ASP A 1 310 ? 30.384 9.798 -15.257 1.00 65.88 310 ASP A CA 1
ATOM 2461 C C . ASP A 1 310 ? 29.389 9.300 -14.184 1.00 65.88 310 ASP A C 1
ATOM 2463 O O . ASP A 1 310 ? 29.141 10.002 -13.191 1.00 65.88 310 ASP A O 1
ATOM 2467 N N . PRO A 1 311 ? 28.797 8.102 -14.356 1.00 60.84 311 PRO A N 1
ATOM 2468 C CA . PRO A 1 311 ? 27.822 7.565 -13.416 1.00 60.84 311 PRO A CA 1
ATOM 2469 C C . PRO A 1 311 ? 28.423 7.298 -12.029 1.00 60.84 311 PRO A C 1
ATOM 2471 O O . PRO A 1 311 ? 27.697 7.431 -11.047 1.00 60.84 311 PRO A O 1
ATOM 2474 N N . GLN A 1 312 ? 29.729 7.017 -11.903 1.00 63.66 312 GLN A N 1
ATOM 2475 C CA . G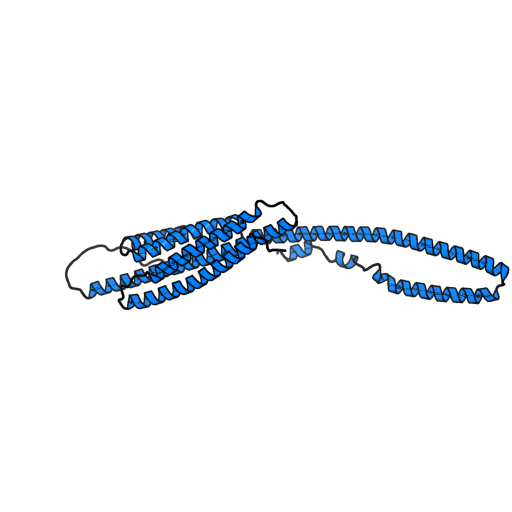LN A 1 312 ? 30.367 6.786 -10.599 1.00 63.66 312 GLN A CA 1
ATOM 2476 C C . GLN A 1 312 ? 30.498 8.072 -9.775 1.00 63.66 312 GLN A C 1
ATOM 2478 O O . GLN A 1 312 ? 30.295 8.055 -8.558 1.00 63.66 312 GLN A O 1
ATOM 2483 N N . LYS A 1 313 ? 30.792 9.205 -10.424 1.00 68.25 313 LYS A N 1
ATOM 2484 C CA . LYS A 1 313 ? 30.787 10.526 -9.771 1.00 68.25 313 LYS A CA 1
ATOM 2485 C C . LYS A 1 313 ? 29.395 10.922 -9.289 1.00 68.25 313 LYS A C 1
ATOM 2487 O O . LYS A 1 313 ? 29.269 11.478 -8.201 1.00 68.25 313 LYS A O 1
ATOM 2492 N N . LEU A 1 314 ? 28.360 10.632 -10.078 1.00 62.41 314 LEU A N 1
ATOM 2493 C CA . LEU A 1 314 ? 26.967 10.838 -9.679 1.00 62.41 314 LEU A CA 1
ATOM 2494 C C . LEU A 1 314 ? 26.583 9.929 -8.506 1.00 62.41 314 LEU A C 1
ATOM 2496 O O . LEU A 1 314 ? 26.006 10.411 -7.536 1.00 62.41 314 LEU A O 1
ATOM 2500 N N . TRP A 1 315 ? 26.975 8.654 -8.539 1.00 58.94 315 TRP A N 1
ATOM 2501 C CA . TRP A 1 315 ? 26.685 7.692 -7.472 1.00 58.94 315 TRP A CA 1
ATOM 2502 C C . TRP A 1 315 ? 27.304 8.079 -6.124 1.00 58.94 315 TRP A C 1
ATOM 2504 O O . TRP A 1 315 ? 26.612 8.080 -5.108 1.00 58.94 315 TRP A O 1
ATOM 2514 N N . LYS A 1 316 ? 28.569 8.522 -6.121 1.00 64.38 316 LYS A N 1
ATOM 2515 C CA . LYS A 1 316 ? 29.250 9.063 -4.926 1.00 64.38 316 LYS A CA 1
ATOM 2516 C C . LYS A 1 316 ? 28.608 10.336 -4.366 1.00 64.38 316 LYS A C 1
ATOM 2518 O O . LYS A 1 316 ? 28.895 10.717 -3.241 1.00 64.38 316 LYS A O 1
ATOM 2523 N N . LYS A 1 317 ? 27.777 11.024 -5.152 1.00 62.78 317 LYS A N 1
ATOM 2524 C CA . LYS A 1 317 ? 27.069 12.235 -4.723 1.00 62.78 317 LYS A CA 1
ATOM 2525 C C . LYS A 1 317 ? 25.727 11.925 -4.052 1.00 62.78 317 LYS A C 1
ATOM 2527 O O . LYS A 1 317 ? 25.244 12.746 -3.281 1.00 62.78 317 LYS A O 1
ATOM 2532 N N . PHE A 1 318 ? 25.128 10.771 -4.358 1.00 55.09 318 PHE A N 1
ATOM 2533 C CA . PHE A 1 318 ? 23.846 10.328 -3.796 1.00 55.09 318 PHE A CA 1
ATOM 2534 C C . PHE A 1 318 ? 23.991 9.435 -2.559 1.00 55.09 318 PHE A C 1
ATOM 2536 O O . PHE A 1 318 ? 23.066 9.381 -1.753 1.00 55.09 318 PHE A O 1
ATOM 2543 N N . ARG A 1 319 ? 25.136 8.769 -2.380 1.00 53.62 319 ARG A N 1
ATOM 2544 C CA . ARG A 1 319 ? 25.464 8.017 -1.165 1.00 53.62 319 ARG A CA 1
ATOM 2545 C C . ARG A 1 319 ? 26.662 8.701 -0.478 1.00 53.62 319 ARG A C 1
ATOM 2547 O O . ARG A 1 319 ? 27.762 8.575 -1.019 1.00 53.62 319 ARG A O 1
ATOM 2554 N N . PRO A 1 320 ? 26.454 9.483 0.602 1.00 48.78 320 PRO A N 1
ATOM 2555 C CA . PRO A 1 320 ? 27.552 10.063 1.377 1.00 48.78 320 PRO A CA 1
ATOM 2556 C C . PRO A 1 320 ? 28.402 8.995 2.070 1.00 48.78 320 PRO A C 1
ATOM 2558 O O . PRO A 1 320 ? 27.851 7.917 2.401 1.00 48.78 320 PRO A O 1
#

Organism: NCBI:txid1333877

Radius of gyration: 41.28 Å; chains: 1; bounding box: 72×52×139 Å

InterPro domains:
  IPR000727 Target SNARE coiled-coil homology domain [PS50192] (169-231)
  IPR000727 Target SNARE coiled-coil homology domain [SM00397] (164-231)
  IPR010989 SNARE [SSF47661] (2-224)
  IPR045242 Syntaxin [PTHR19957] (18-249)

pLDDT: mean 71.66, std 15.38, range [31.91, 95.69]

Foldseek 3Di:
DDDDPLVVLLVVLVVLLVVLVVLLVVLLVLLVVVLVVVLVVDPDFPVVNLVSLVVNLVSLVSSVVSLVVLVVSLPDDDDDPVSVVVVVVSLVSSLVSLVSSLVSLVSSLVSLLVSLVSVVVSVVVVVVVVVVPDDDDDDDDDDDDDPDDDDDDDDDPPPVVVVSLVVQCVVCVPDDPRSVSSSVSSVSSVVSSVVSCVVNVVPDDPVVVVVVVVVVVLVVVVVVLVVVVVVVVVLVVVVVVVVVVVVVVVVVVVVVVVVVLVVCCVPPNDPVSVVVVVVVVVVVVVVVVVCVVCVCVSDPPCVVVSVPDDVVVVVVVVPD

Secondary structure (DSSP, 8-state):
-PPPHHHHHHHHHHHHHHHHHHHHHHHHHHHHHHHHHHTTT-----HHHHHHHHHHHHHHHHHHHHHHHHHHTTTTS---HHHHHHHHHHHHHHHHHHHHHHHHHHHHHHHHHHHHHHHHHHHHHHHHHHHHHS-S-----------------SS-TTHHHHHHHHHHHHHHHHH-HHHHHHHHHHHHHHHHHHHHHHHHHTT--HHHHHHHHHHHHHHHHHHHHHHHHHHHHHHHHHHHHHHHHHHHHHHHHHHHHHHHHHHHHHHH-THHHHHHHHHHHHHHHHHHHHHHHHHHHH---HHHHHHT--HHHHHHHH--

Sequence (320 aa):
MLPPQWVDCADQAKEHLKDIRDLLAQLTKAQQRRLLRGAAGGDAPDQEVEAISAAINTQIRVCEQCIHQVRTFGLGREVGRSSLMDDEFRQNTQRSLAAQLQQLAKQSRESQREYMKEVKKQREQANAVDLEEGGAGGSAGSSGGGAQQQQMQQQGLTQQQLFELENMEDFAAQRSQEVAQIASSIEELNRIFRELAVMVIDQGSILDRIDYNTEKIYNKAEAGREQMEKAVRTKRKNDSRTQWCFLGWIAADALALLVLLVKWELKYGLKNVFYFLCFLAVVGVGIKFSWKYLQPLCCPRLTEFLEAWDPQKLWKKFRP